Protein AF-A0ABD2I8R5-F1 (afdb_monomer_lite)

Organism: Heterodera schachtii (NCBI:txid97005)

Structure (mmCIF, N/CA/C/O backbone):
data_AF-A0ABD2I8R5-F1
#
_entry.id   AF-A0ABD2I8R5-F1
#
loop_
_atom_site.group_PDB
_atom_site.id
_atom_site.type_symbol
_atom_site.label_atom_id
_atom_site.label_alt_id
_atom_site.label_comp_id
_atom_site.label_asym_id
_atom_site.label_entity_id
_atom_site.label_seq_id
_atom_site.pdbx_PDB_ins_code
_atom_site.Cartn_x
_atom_site.Cartn_y
_atom_site.Cartn_z
_atom_site.occupancy
_atom_site.B_iso_or_equiv
_atom_site.auth_seq_id
_atom_site.auth_comp_id
_atom_site.auth_asym_id
_atom_site.auth_atom_id
_atom_site.pdbx_PDB_model_num
ATOM 1 N N . MET A 1 1 ? -39.107 -7.533 -30.697 1.00 29.03 1 MET A N 1
ATOM 2 C CA . MET A 1 1 ? -40.333 -6.899 -30.166 1.00 29.03 1 MET A CA 1
ATOM 3 C C . MET A 1 1 ? -39.975 -5.483 -29.752 1.00 29.03 1 MET A C 1
ATOM 5 O O . MET A 1 1 ? -38.856 -5.275 -29.303 1.00 29.03 1 MET A O 1
ATOM 9 N N . ALA A 1 2 ? -40.849 -4.529 -30.054 1.00 25.73 2 ALA A N 1
ATOM 10 C CA . ALA A 1 2 ? -40.588 -3.095 -30.011 1.00 25.73 2 ALA A CA 1
ATOM 11 C C . ALA A 1 2 ? -40.714 -2.478 -28.602 1.00 25.73 2 ALA A C 1
ATOM 13 O O . ALA A 1 2 ? -41.513 -2.960 -27.811 1.00 25.73 2 ALA A O 1
ATOM 14 N N . TRP A 1 3 ? -39.953 -1.387 -28.415 1.00 24.28 3 TRP A N 1
ATOM 15 C CA . TRP A 1 3 ? -40.194 -0.156 -27.631 1.00 24.28 3 TRP A CA 1
ATOM 16 C C . TRP A 1 3 ? -40.436 -0.238 -26.114 1.00 24.28 3 TRP A C 1
ATOM 18 O O . TRP A 1 3 ? -41.423 -0.800 -25.669 1.00 24.28 3 TRP A O 1
ATOM 28 N N . GLU A 1 4 ? -39.614 0.497 -25.351 1.00 25.66 4 GLU A N 1
ATOM 29 C CA . GLU A 1 4 ? -40.048 1.741 -24.689 1.00 25.66 4 GLU A CA 1
ATOM 30 C C . GLU A 1 4 ? -38.851 2.645 -24.334 1.00 25.66 4 GLU A C 1
ATOM 32 O O . GLU A 1 4 ? -37.750 2.181 -24.037 1.00 25.66 4 GLU A O 1
ATOM 37 N N . SER A 1 5 ? -39.082 3.956 -24.438 1.00 31.41 5 SER A N 1
ATOM 38 C CA . SER A 1 5 ? -38.156 5.052 -24.151 1.00 31.41 5 SER A CA 1
ATOM 39 C C . SER A 1 5 ? -38.469 5.686 -22.794 1.00 31.41 5 SER A C 1
ATOM 41 O O . SER A 1 5 ? -39.627 5.932 -22.480 1.00 31.41 5 SER A O 1
ATOM 43 N N . GLY A 1 6 ? -37.424 6.066 -22.063 1.00 25.00 6 GLY A N 1
ATOM 44 C CA . GLY A 1 6 ? -37.444 6.987 -20.919 1.00 25.00 6 GLY A CA 1
ATOM 45 C C . GLY A 1 6 ? -36.118 6.831 -20.170 1.00 25.00 6 GLY A C 1
ATOM 46 O O . GLY A 1 6 ? -35.698 5.712 -19.927 1.00 25.00 6 GLY A O 1
ATOM 47 N N . GLY A 1 7 ? -35.321 7.837 -19.833 1.00 22.83 7 GLY A N 1
ATOM 48 C CA . GLY A 1 7 ? -35.531 9.271 -19.739 1.00 22.83 7 GLY A CA 1
ATOM 49 C C . GLY A 1 7 ? -34.766 9.737 -18.497 1.00 22.83 7 GLY A C 1
ATOM 50 O O . GLY A 1 7 ? -35.248 9.526 -17.397 1.00 22.83 7 GLY A O 1
ATOM 51 N N . GLY A 1 8 ? -33.596 10.358 -18.691 1.00 23.41 8 GLY A N 1
ATOM 52 C CA . GLY A 1 8 ? -32.935 11.243 -17.719 1.00 23.41 8 GLY A CA 1
ATOM 53 C C . GLY A 1 8 ? -32.204 10.606 -16.528 1.00 23.41 8 GLY A C 1
ATOM 54 O O . GLY A 1 8 ? -32.790 9.905 -15.716 1.00 23.41 8 GLY A O 1
ATOM 55 N N . GLY A 1 9 ? -30.928 10.965 -16.365 1.00 23.33 9 GLY A N 1
ATOM 56 C CA . GLY A 1 9 ? -30.183 10.761 -15.119 1.00 23.33 9 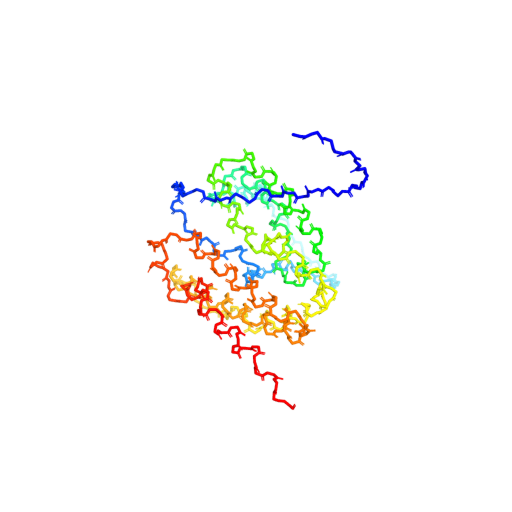GLY A CA 1
ATOM 57 C C . GLY A 1 9 ? -28.704 10.506 -15.368 1.00 23.33 9 GLY A C 1
ATOM 58 O O . GLY A 1 9 ? -28.297 9.367 -15.555 1.00 23.33 9 GLY A O 1
ATOM 59 N N . GLY A 1 10 ? -27.906 11.574 -15.412 1.00 31.38 10 GLY A N 1
ATOM 60 C CA . GLY A 1 10 ? -26.459 11.488 -15.561 1.00 31.38 10 GLY A CA 1
ATOM 61 C C . GLY A 1 10 ? -25.811 10.744 -14.396 1.00 31.38 10 GLY A C 1
ATOM 62 O O . GLY A 1 10 ? -25.918 11.168 -13.251 1.00 31.38 10 GLY A O 1
ATOM 63 N N . ILE A 1 11 ? -25.098 9.670 -14.720 1.00 27.52 11 ILE A N 1
ATOM 64 C CA . ILE A 1 11 ? -24.022 9.118 -13.905 1.00 27.52 11 ILE A CA 1
ATOM 65 C C . ILE A 1 11 ? -22.885 8.869 -14.885 1.00 27.52 11 ILE A C 1
ATOM 67 O O . ILE A 1 11 ? -22.971 8.014 -15.765 1.00 27.52 11 ILE A O 1
ATOM 71 N N . THR A 1 12 ? -21.849 9.695 -14.793 1.00 29.42 12 THR A N 1
ATOM 72 C CA . THR A 1 12 ? -20.596 9.511 -15.517 1.00 29.42 12 THR A CA 1
ATOM 73 C C . THR A 1 12 ? -19.965 8.226 -14.994 1.00 29.42 12 THR A C 1
ATOM 75 O O . THR A 1 12 ? -19.358 8.201 -13.928 1.00 29.42 12 THR A O 1
ATOM 78 N N . GLU A 1 13 ? -20.176 7.138 -15.724 1.00 26.78 13 GLU A N 1
ATOM 79 C CA . GLU A 1 13 ? -19.595 5.827 -15.474 1.00 26.78 13 GLU A CA 1
ATOM 80 C C . GLU A 1 13 ? -18.060 5.948 -15.585 1.00 26.78 13 GLU A C 1
ATOM 82 O O . GLU A 1 13 ? -17.497 5.900 -16.681 1.00 26.78 13 GLU A O 1
ATOM 87 N N . ARG A 1 14 ? -17.357 6.153 -14.459 1.00 34.06 14 ARG A N 1
ATOM 88 C CA . ARG A 1 14 ? -15.890 6.021 -14.381 1.00 34.06 14 ARG A CA 1
ATOM 89 C C . ARG A 1 14 ? -15.528 4.541 -14.477 1.00 34.06 14 ARG A C 1
ATOM 91 O O . ARG A 1 14 ? -15.154 3.891 -13.510 1.00 34.06 14 ARG A O 1
ATOM 98 N N . ARG A 1 15 ? -15.650 3.987 -15.680 1.00 28.44 15 ARG A N 1
ATOM 99 C CA . ARG A 1 15 ? -15.190 2.639 -16.002 1.00 28.44 15 ARG A CA 1
ATOM 100 C C . ARG A 1 15 ? -13.684 2.697 -16.276 1.00 28.44 15 ARG A C 1
ATOM 102 O O . ARG A 1 15 ? -13.257 2.750 -17.428 1.00 28.44 15 ARG A O 1
ATOM 109 N N . LEU A 1 16 ? -12.863 2.693 -15.224 1.00 35.12 16 LEU A N 1
ATOM 110 C CA . LEU A 1 16 ? -11.451 2.325 -15.361 1.00 35.12 16 LEU A CA 1
ATOM 111 C C . LEU A 1 16 ? -11.409 0.836 -15.715 1.00 35.12 16 LEU A C 1
ATOM 113 O O . LEU A 1 16 ? -11.677 -0.041 -14.899 1.00 35.12 16 LEU A O 1
ATOM 117 N N . ILE A 1 17 ? -11.158 0.573 -16.995 1.00 35.09 17 ILE A N 1
ATOM 118 C CA . ILE A 1 17 ? -11.093 -0.758 -17.594 1.00 35.09 17 ILE A CA 1
ATOM 119 C C . ILE A 1 17 ? -10.092 -1.604 -16.803 1.00 35.09 17 ILE A C 1
ATOM 121 O O . ILE A 1 17 ? -8.883 -1.371 -16.857 1.00 35.09 17 ILE A O 1
ATOM 125 N N . GLY A 1 18 ? -10.606 -2.612 -16.096 1.00 32.34 18 GLY A N 1
ATOM 126 C CA . GLY A 1 18 ? -9.810 -3.684 -15.520 1.00 32.34 18 GLY A CA 1
ATOM 127 C C . GLY A 1 18 ? -9.037 -4.393 -16.626 1.00 32.34 18 GLY A C 1
ATOM 128 O O . GLY A 1 18 ? -9.585 -5.210 -17.362 1.00 32.34 18 GLY A O 1
ATOM 129 N N . GLN A 1 19 ? -7.754 -4.068 -16.768 1.00 37.50 19 GLN A N 1
ATOM 130 C CA . GLN A 1 19 ? -6.854 -4.827 -17.624 1.00 37.50 19 GLN A CA 1
ATOM 131 C C . GLN A 1 19 ? -6.491 -6.128 -16.905 1.00 37.50 19 GLN A C 1
ATOM 133 O O . GLN A 1 19 ? -5.720 -6.148 -15.944 1.00 37.50 19 GLN A O 1
ATOM 138 N N . THR A 1 20 ? -7.027 -7.243 -17.396 1.00 32.91 20 THR A N 1
ATOM 139 C CA . THR A 1 20 ? -6.438 -8.564 -17.182 1.00 32.91 20 THR A CA 1
ATOM 140 C C . THR A 1 20 ? -5.026 -8.542 -17.758 1.00 32.91 20 THR A C 1
ATOM 142 O O . THR A 1 20 ? -4.846 -8.536 -18.974 1.00 32.91 20 THR A O 1
ATOM 145 N N . ALA A 1 21 ? -4.019 -8.479 -16.885 1.00 37.12 21 ALA A N 1
ATOM 146 C CA . ALA A 1 21 ? -2.620 -8.561 -17.283 1.00 37.12 21 ALA A CA 1
ATOM 147 C C . ALA A 1 21 ? -2.376 -9.900 -18.002 1.00 37.12 21 ALA A C 1
ATOM 149 O O . ALA A 1 21 ? -2.321 -10.954 -17.365 1.00 37.12 21 ALA A O 1
ATOM 150 N N . HIS A 1 22 ? -2.263 -9.861 -19.330 1.00 29.69 22 HIS A N 1
ATOM 151 C CA . HIS A 1 22 ? -1.771 -10.988 -20.109 1.00 29.69 22 HIS A CA 1
ATOM 152 C C . HIS A 1 22 ? -0.308 -11.249 -19.735 1.00 29.69 22 HIS A C 1
ATOM 154 O O . HIS A 1 22 ? 0.494 -10.328 -19.578 1.00 29.69 22 HIS A O 1
ATOM 160 N N . ARG A 1 23 ? 0.015 -12.531 -19.546 1.00 35.31 23 ARG A N 1
ATOM 161 C CA . ARG A 1 23 ? 1.321 -13.050 -19.127 1.00 35.31 23 ARG A CA 1
ATOM 162 C C . ARG A 1 23 ? 2.325 -12.945 -20.282 1.00 35.31 23 ARG A C 1
ATOM 164 O O . ARG A 1 23 ? 2.706 -13.959 -20.853 1.00 35.31 23 ARG A O 1
ATOM 171 N N . GLU A 1 24 ? 2.731 -11.733 -20.641 1.00 29.67 24 GLU A N 1
ATOM 172 C CA . GLU A 1 24 ? 3.843 -11.498 -21.566 1.00 29.67 24 GLU A CA 1
ATOM 173 C C . GLU A 1 24 ? 5.144 -11.261 -20.791 1.00 29.67 24 GLU A C 1
ATOM 175 O O . GLU A 1 24 ? 5.171 -10.683 -19.702 1.00 29.67 24 GLU A O 1
ATOM 180 N N . SER A 1 25 ? 6.229 -11.812 -21.327 1.00 30.59 25 SER A N 1
ATOM 181 C CA . SER A 1 25 ? 7.558 -11.883 -20.728 1.00 30.59 25 SER A CA 1
ATOM 182 C C . SER A 1 25 ? 8.159 -10.498 -20.467 1.00 30.59 25 SER A C 1
ATOM 184 O O . SER A 1 25 ? 8.778 -9.904 -21.344 1.00 30.59 25 SER A O 1
ATOM 186 N N . LEU A 1 26 ? 8.008 -10.015 -19.235 1.00 33.41 26 LEU A N 1
ATOM 187 C CA . LEU A 1 26 ? 8.668 -8.820 -18.707 1.00 33.41 26 LEU A CA 1
ATOM 188 C C . LEU A 1 26 ? 10.148 -9.089 -18.348 1.00 33.41 26 LEU A C 1
ATOM 190 O O . LEU A 1 26 ? 10.492 -10.208 -17.945 1.00 33.41 26 LEU A O 1
ATOM 194 N N . PRO A 1 27 ? 11.033 -8.077 -18.459 1.00 25.70 27 PRO A N 1
ATOM 195 C CA . PRO A 1 27 ? 12.461 -8.216 -18.197 1.00 25.70 27 PRO A CA 1
ATOM 196 C C . PRO A 1 27 ? 12.755 -8.546 -16.725 1.00 25.70 27 PRO A C 1
ATOM 198 O O . PRO A 1 27 ? 12.091 -8.079 -15.803 1.00 25.70 27 PRO A O 1
ATOM 201 N N . THR A 1 28 ? 13.794 -9.358 -16.526 1.00 26.33 28 THR A N 1
ATOM 202 C CA . THR A 1 28 ? 14.298 -9.971 -15.281 1.00 26.33 28 THR A CA 1
ATOM 203 C C . THR A 1 28 ? 14.916 -8.985 -14.276 1.00 26.33 28 THR A C 1
ATOM 205 O O . THR A 1 28 ? 15.961 -9.263 -13.684 1.00 26.33 28 THR A O 1
ATOM 208 N N . SER A 1 29 ? 14.306 -7.822 -14.071 1.00 25.95 29 SER A N 1
ATOM 209 C CA . SER A 1 29 ? 14.768 -6.856 -13.074 1.00 25.95 29 SER A CA 1
ATOM 210 C C . SER A 1 29 ? 14.276 -7.267 -11.679 1.00 25.95 29 SER A C 1
ATOM 212 O O . SER A 1 29 ? 13.094 -7.569 -11.516 1.00 25.95 29 SER A O 1
ATOM 214 N N . PRO A 1 30 ? 15.147 -7.304 -10.652 1.00 26.83 30 PRO A N 1
ATOM 215 C CA . PRO A 1 30 ? 14.738 -7.664 -9.301 1.00 26.83 30 PRO A CA 1
ATOM 216 C C . PRO A 1 30 ? 13.734 -6.629 -8.787 1.00 26.83 30 PRO A C 1
ATOM 218 O O . PRO A 1 30 ? 14.054 -5.445 -8.726 1.00 26.83 30 PRO A O 1
ATOM 221 N N . ILE A 1 31 ? 12.538 -7.093 -8.420 1.00 33.94 31 ILE A N 1
ATOM 222 C CA . ILE A 1 31 ? 11.460 -6.299 -7.819 1.00 33.94 31 ILE A CA 1
ATOM 223 C C . ILE A 1 31 ? 12.047 -5.481 -6.656 1.00 33.94 31 ILE A C 1
ATOM 225 O O . ILE A 1 31 ? 12.463 -6.033 -5.632 1.00 33.94 31 ILE A O 1
ATOM 229 N N . THR A 1 32 ? 12.151 -4.163 -6.827 1.00 29.34 32 THR A N 1
ATOM 230 C CA . THR A 1 32 ? 12.671 -3.256 -5.803 1.00 29.34 32 THR A CA 1
ATOM 231 C C . THR A 1 32 ? 11.549 -2.897 -4.832 1.00 29.34 32 THR A C 1
ATOM 233 O O . THR A 1 32 ? 10.600 -2.193 -5.159 1.00 29.34 32 THR A O 1
ATOM 236 N N . PHE A 1 33 ? 11.682 -3.353 -3.586 1.00 36.75 33 PHE A N 1
ATOM 237 C CA . PHE A 1 33 ? 10.761 -3.070 -2.474 1.00 36.75 33 PHE A CA 1
ATOM 238 C C . PHE A 1 33 ? 10.752 -1.588 -2.021 1.00 36.75 33 PHE A C 1
ATOM 240 O O . PHE A 1 33 ? 10.077 -1.248 -1.052 1.00 36.75 33 PHE A O 1
ATOM 247 N N . ASP A 1 34 ? 11.473 -0.690 -2.705 1.00 32.66 34 ASP A N 1
ATOM 248 C CA . ASP A 1 34 ? 11.618 0.737 -2.355 1.00 32.66 34 ASP A CA 1
ATOM 249 C C . ASP A 1 34 ? 10.313 1.566 -2.540 1.00 32.66 34 ASP A C 1
ATOM 251 O O . ASP A 1 34 ? 10.265 2.756 -2.198 1.00 32.66 34 ASP A O 1
ATOM 255 N N . HIS A 1 35 ? 9.242 0.957 -3.068 1.00 40.94 35 HIS A N 1
ATOM 256 C CA . HIS A 1 35 ? 7.974 1.633 -3.384 1.00 40.94 35 HIS A CA 1
ATOM 257 C C . HIS A 1 35 ? 6.768 1.199 -2.551 1.00 40.94 35 HIS A C 1
ATOM 259 O O . HIS A 1 35 ? 5.696 1.780 -2.708 1.00 40.94 35 HIS A O 1
ATOM 265 N N . PHE A 1 36 ? 6.931 0.274 -1.603 1.00 39.16 36 PHE A N 1
ATOM 266 C CA . PHE A 1 36 ? 5.915 0.133 -0.565 1.00 39.16 36 PHE A CA 1
ATOM 267 C C . PHE A 1 36 ? 5.933 1.380 0.326 1.00 39.16 36 PHE A C 1
ATOM 269 O O . PHE A 1 36 ? 7.011 1.779 0.778 1.00 39.16 36 PHE A O 1
ATOM 276 N N . PRO A 1 37 ? 4.774 1.975 0.656 1.00 36.44 37 PRO A N 1
ATOM 277 C CA . PRO A 1 37 ? 4.726 3.106 1.586 1.00 36.44 37 PRO A CA 1
ATOM 278 C C . PRO A 1 37 ? 5.242 2.735 2.983 1.00 36.44 37 PRO A C 1
ATOM 280 O O . PRO A 1 37 ? 5.600 3.602 3.768 1.00 36.44 37 PRO A O 1
ATOM 283 N N . PHE A 1 38 ? 5.362 1.442 3.284 1.00 36.12 38 PHE A N 1
ATOM 284 C CA . PHE A 1 38 ? 5.920 0.942 4.538 1.00 36.12 38 PHE A CA 1
ATOM 285 C C . PHE A 1 38 ? 7.458 0.946 4.590 1.00 36.12 38 PHE A C 1
ATOM 287 O O . PHE A 1 38 ? 8.034 0.652 5.634 1.00 36.12 38 PHE A O 1
ATOM 294 N N . VAL A 1 39 ? 8.139 1.332 3.504 1.00 33.91 39 VAL A N 1
ATOM 295 C CA . VAL A 1 39 ? 9.590 1.566 3.477 1.00 33.91 39 VAL A CA 1
ATOM 296 C C . VAL A 1 39 ? 9.850 3.060 3.274 1.00 33.91 39 VAL A C 1
ATOM 298 O O . VAL A 1 39 ? 10.252 3.520 2.205 1.00 33.91 39 VAL A O 1
ATOM 301 N N . VAL A 1 40 ? 9.638 3.851 4.327 1.00 28.34 40 VAL A N 1
ATOM 302 C CA . VAL A 1 40 ? 10.142 5.229 4.364 1.00 28.34 40 VAL A CA 1
ATOM 303 C C . VAL A 1 40 ? 11.617 5.184 4.742 1.00 28.34 40 VAL A C 1
ATOM 305 O O . VAL A 1 40 ? 11.980 4.977 5.900 1.00 28.34 40 VAL A O 1
ATOM 308 N N . ARG A 1 41 ? 12.495 5.419 3.759 1.00 24.86 41 ARG A N 1
ATOM 309 C CA . ARG A 1 41 ? 13.821 5.958 4.070 1.00 24.86 41 ARG A CA 1
ATOM 310 C C . ARG A 1 41 ? 13.624 7.354 4.646 1.00 24.86 41 ARG A C 1
ATOM 312 O O . ARG A 1 41 ? 12.950 8.184 4.046 1.00 24.86 41 ARG A O 1
ATOM 319 N N . LYS A 1 42 ? 14.228 7.557 5.815 1.00 24.58 42 LYS A N 1
ATOM 320 C CA . LYS A 1 42 ? 14.446 8.825 6.515 1.00 24.58 42 LYS A CA 1
ATOM 321 C C . LYS A 1 42 ? 14.505 9.994 5.524 1.00 24.58 42 LYS A C 1
ATOM 323 O O . LYS A 1 42 ? 15.382 10.034 4.660 1.00 24.58 42 LYS A O 1
ATOM 328 N N . VAL A 1 43 ? 13.581 10.938 5.692 1.00 23.75 43 VAL A N 1
ATOM 329 C CA . VAL A 1 43 ? 13.725 12.316 5.226 1.00 23.75 43 VAL A CA 1
ATOM 330 C C . VAL A 1 43 ? 15.116 12.771 5.664 1.00 23.75 43 VAL A C 1
ATOM 332 O O . VAL A 1 43 ? 15.404 12.818 6.861 1.00 23.75 43 VAL A O 1
ATOM 335 N N . GLN A 1 44 ? 16.001 13.051 4.708 1.00 23.41 44 GLN A N 1
ATOM 336 C CA . GLN A 1 44 ? 17.172 13.874 4.974 1.00 23.41 44 GLN A CA 1
ATOM 337 C C . GLN A 1 44 ? 16.639 15.259 5.333 1.00 23.41 44 GLN A C 1
ATOM 339 O O . GLN A 1 44 ? 16.374 16.101 4.481 1.00 23.41 44 GLN A O 1
ATOM 344 N N . THR A 1 45 ? 16.421 15.465 6.626 1.00 23.58 45 THR A N 1
ATOM 345 C CA . THR A 1 45 ? 16.331 16.786 7.220 1.00 23.58 45 THR A CA 1
ATOM 346 C C . THR A 1 45 ? 17.645 17.491 6.919 1.00 23.58 45 THR A C 1
ATOM 348 O O . THR A 1 45 ? 18.690 17.123 7.460 1.00 23.58 45 THR A O 1
ATOM 351 N N . PHE A 1 46 ? 17.599 18.485 6.036 1.00 23.11 46 PHE A N 1
ATOM 352 C CA . PHE A 1 46 ? 18.643 19.498 5.954 1.00 23.11 46 PHE A CA 1
ATOM 353 C C . PHE A 1 46 ? 18.840 20.105 7.353 1.00 23.11 46 PHE A C 1
ATOM 355 O O . PHE A 1 46 ? 17.846 20.417 8.019 1.00 23.11 46 PHE A O 1
ATOM 362 N N . PRO A 1 47 ? 20.081 20.269 7.837 1.00 25.59 47 PRO A N 1
ATOM 363 C CA . PRO A 1 47 ? 20.300 20.906 9.123 1.00 25.59 47 PRO A CA 1
ATOM 364 C C . PRO A 1 47 ? 19.890 22.381 9.037 1.00 25.59 47 PRO A C 1
ATOM 366 O O . PRO A 1 47 ? 20.419 23.145 8.230 1.00 25.59 47 PRO A O 1
ATOM 369 N N . LYS A 1 48 ? 18.955 22.782 9.907 1.00 27.20 48 LYS A N 1
ATOM 370 C CA . LYS A 1 48 ? 18.812 24.174 10.344 1.00 27.20 48 LYS A CA 1
ATOM 371 C C . LYS A 1 48 ? 20.154 24.598 10.942 1.00 27.20 48 LYS A C 1
ATOM 373 O O . LYS A 1 48 ? 20.588 24.017 11.935 1.00 27.20 48 LYS A O 1
ATOM 378 N N . MET A 1 49 ? 20.809 25.585 10.335 1.00 24.03 49 MET A N 1
ATOM 379 C CA . MET A 1 49 ? 21.941 26.261 10.967 1.00 24.03 49 MET A CA 1
ATOM 380 C C . MET A 1 49 ? 21.448 27.002 12.219 1.00 24.03 49 MET A C 1
ATOM 382 O O . MET A 1 49 ? 20.408 27.662 12.149 1.00 24.03 49 MET A O 1
ATOM 386 N N . PRO A 1 50 ? 22.167 26.940 13.350 1.00 29.03 50 PRO A N 1
ATOM 387 C CA . PRO A 1 50 ? 21.918 27.837 14.463 1.00 29.03 50 PRO A CA 1
ATOM 388 C C . PRO A 1 50 ? 22.472 29.229 14.139 1.00 29.03 50 PRO A C 1
ATOM 390 O O . PRO A 1 50 ? 23.653 29.398 13.843 1.00 29.03 50 PRO A O 1
ATOM 393 N N . SER A 1 51 ? 21.605 30.233 14.219 1.00 28.11 51 SER A N 1
ATOM 394 C CA . SER A 1 51 ? 21.996 31.636 14.311 1.00 28.11 51 SER A CA 1
ATOM 395 C C . SER A 1 51 ? 22.469 31.916 15.739 1.00 28.11 51 SER A C 1
ATOM 397 O O . SER A 1 51 ? 21.660 31.917 16.661 1.00 28.11 51 SER A O 1
ATOM 399 N N . PHE A 1 52 ? 23.762 32.173 15.921 1.00 25.06 52 PHE A N 1
ATOM 400 C CA . PHE A 1 52 ? 24.278 32.919 17.070 1.00 25.06 52 PHE A CA 1
ATOM 401 C C . PHE A 1 52 ? 25.290 33.961 16.575 1.00 25.06 52 PHE A C 1
ATOM 403 O O . PHE A 1 52 ? 26.003 33.701 15.602 1.00 25.06 52 PHE A O 1
ATOM 410 N N . PRO A 1 53 ? 25.326 35.155 17.191 1.00 28.86 53 PRO A N 1
ATOM 411 C CA . PRO A 1 53 ? 26.110 36.278 16.708 1.00 28.86 53 PRO A CA 1
ATOM 412 C C . PRO A 1 53 ? 27.569 36.126 17.149 1.00 28.86 53 PRO A C 1
ATOM 414 O O . PRO A 1 53 ? 27.854 35.932 18.329 1.00 28.86 53 PRO A O 1
ATOM 417 N N . ILE A 1 54 ? 28.499 36.229 16.200 1.00 30.92 54 ILE A N 1
ATOM 418 C CA . ILE A 1 54 ? 29.934 36.295 16.487 1.00 30.92 54 ILE A CA 1
ATOM 419 C C . ILE A 1 54 ? 30.316 37.767 16.632 1.00 30.92 54 ILE A C 1
ATOM 421 O O . ILE A 1 54 ? 30.272 38.540 15.676 1.00 30.92 54 ILE A O 1
ATOM 425 N N . VAL A 1 55 ? 30.685 38.134 17.857 1.00 30.23 55 VAL A N 1
ATOM 426 C CA . VAL A 1 55 ? 31.452 39.338 18.173 1.00 30.23 55 VAL A CA 1
ATOM 427 C C . VAL A 1 55 ? 32.888 39.144 17.676 1.00 30.23 55 VAL A C 1
ATOM 429 O O . VAL A 1 55 ? 33.457 38.065 17.817 1.00 30.23 55 VAL A O 1
ATOM 432 N N . LEU A 1 56 ? 33.418 40.214 17.075 1.00 31.59 56 LEU A N 1
ATOM 433 C CA . LEU A 1 56 ? 34.793 40.481 16.638 1.00 31.59 56 LEU A CA 1
ATOM 434 C C . LEU A 1 56 ? 35.884 39.521 17.137 1.00 31.59 56 LEU A C 1
ATOM 436 O O . LEU A 1 56 ? 36.081 39.389 18.342 1.00 31.59 56 LEU A O 1
ATOM 440 N N . SER A 1 57 ? 36.743 39.076 16.213 1.00 31.55 57 SER A N 1
ATOM 441 C CA . SER A 1 57 ? 38.204 39.231 16.331 1.00 31.55 57 SER A CA 1
ATOM 442 C C . SER A 1 57 ? 38.891 39.013 14.979 1.00 31.55 57 SER A C 1
ATOM 444 O O . SER A 1 57 ? 38.689 38.006 14.307 1.00 31.55 57 SER A O 1
ATOM 446 N N . LEU A 1 58 ? 39.679 40.018 14.601 1.00 37.41 58 LEU A N 1
ATOM 447 C CA . LEU A 1 58 ? 40.584 40.104 13.457 1.00 37.41 58 LEU A CA 1
ATOM 448 C C . LEU A 1 58 ? 41.561 38.925 13.401 1.00 37.41 58 LEU A C 1
ATOM 450 O O . LEU A 1 58 ? 42.139 38.625 14.431 1.00 37.41 58 LEU A O 1
ATOM 454 N N . PHE A 1 59 ? 41.837 38.377 12.212 1.00 33.75 59 PHE A N 1
ATOM 455 C CA . PHE A 1 59 ? 43.203 38.120 11.727 1.00 33.75 59 PHE A CA 1
ATOM 456 C C . PHE A 1 59 ? 4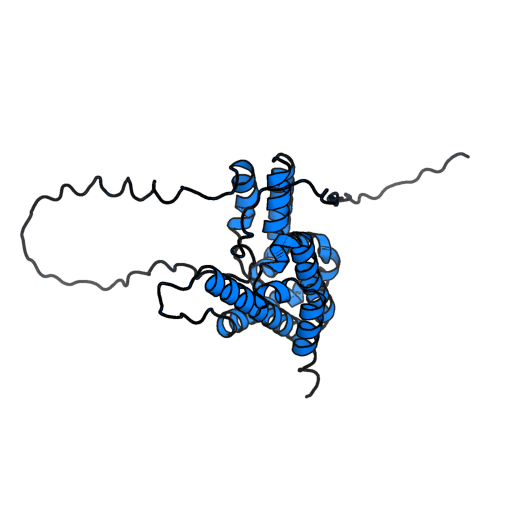3.208 37.954 10.197 1.00 33.75 59 PHE A C 1
ATOM 458 O O . PHE A 1 59 ? 42.389 37.254 9.606 1.00 33.75 59 PHE A O 1
ATOM 465 N N . LEU A 1 60 ? 44.138 38.679 9.580 1.00 36.47 60 LEU A N 1
ATOM 466 C CA . LEU A 1 60 ? 44.477 38.724 8.161 1.00 36.47 60 LEU A CA 1
ATOM 467 C C . LEU A 1 60 ? 45.131 37.411 7.699 1.00 36.47 60 LEU A C 1
ATOM 469 O O . LEU A 1 60 ? 45.931 36.856 8.443 1.00 36.47 60 LEU A O 1
ATOM 473 N N . ILE A 1 61 ? 44.854 36.984 6.458 1.00 37.62 61 ILE A N 1
ATOM 474 C CA . ILE A 1 61 ? 45.824 36.677 5.376 1.00 37.62 61 ILE A CA 1
ATOM 475 C C . ILE A 1 61 ? 45.043 36.169 4.134 1.00 37.62 61 ILE A C 1
ATOM 477 O O . ILE A 1 61 ? 44.233 35.250 4.260 1.00 37.62 61 ILE A O 1
ATOM 481 N N . PRO A 1 62 ? 45.279 36.732 2.929 1.00 44.31 62 PRO A N 1
ATOM 482 C CA . PRO A 1 62 ? 44.648 36.319 1.677 1.00 44.31 62 PRO A CA 1
ATOM 483 C C . PRO A 1 62 ? 45.553 35.366 0.878 1.00 44.31 62 PRO A C 1
ATOM 485 O O . PRO A 1 62 ? 46.658 35.742 0.495 1.00 44.31 62 PRO A O 1
ATOM 488 N N . ILE A 1 63 ? 45.083 34.152 0.564 1.00 43.94 63 ILE A N 1
ATOM 489 C CA . ILE A 1 63 ? 45.719 33.270 -0.433 1.00 43.94 63 ILE A CA 1
ATOM 490 C C . ILE A 1 63 ? 44.636 32.605 -1.297 1.00 43.94 63 ILE A C 1
ATOM 492 O O . ILE A 1 63 ? 43.931 31.701 -0.864 1.00 43.94 63 ILE A O 1
ATOM 496 N N . LEU A 1 64 ? 44.513 33.128 -2.521 1.00 37.59 64 LEU A N 1
ATOM 497 C CA . LEU A 1 64 ? 44.191 32.453 -3.787 1.00 37.59 64 LEU A CA 1
ATOM 498 C C . LEU A 1 64 ? 43.524 31.064 -3.701 1.00 37.59 64 LEU A C 1
ATOM 500 O O . LEU A 1 64 ? 44.194 30.035 -3.633 1.00 37.59 64 LEU A O 1
ATOM 504 N N . TRP A 1 65 ? 42.199 31.035 -3.863 1.00 31.12 65 TRP A N 1
ATOM 505 C CA . TRP A 1 65 ? 41.435 29.830 -4.194 1.00 31.12 65 TRP A CA 1
ATOM 506 C C . TRP A 1 65 ? 40.931 29.912 -5.643 1.00 31.12 65 TRP A C 1
ATOM 508 O O . TRP A 1 65 ? 40.010 30.683 -5.915 1.00 31.12 65 TRP A O 1
ATOM 518 N N . PRO A 1 66 ? 41.433 29.095 -6.587 1.00 38.62 66 PRO A N 1
ATOM 519 C CA . PRO A 1 66 ? 40.697 28.757 -7.792 1.00 38.62 66 PRO A CA 1
ATOM 520 C C . PRO A 1 66 ? 39.879 27.490 -7.501 1.00 38.62 66 PRO A C 1
ATOM 522 O O . PRO A 1 66 ? 40.159 26.417 -8.019 1.00 38.62 66 PRO A O 1
ATOM 525 N N . PHE A 1 67 ? 38.874 27.592 -6.632 1.00 38.16 67 PHE A N 1
ATOM 526 C CA . PHE A 1 67 ? 37.916 26.508 -6.360 1.00 38.16 67 PHE A CA 1
ATOM 527 C C . PHE A 1 67 ? 36.492 26.973 -6.686 1.00 38.16 67 PHE A C 1
ATOM 529 O O . PHE A 1 67 ? 35.579 26.871 -5.878 1.00 38.16 67 PHE A O 1
ATOM 536 N N . ALA A 1 68 ? 36.295 27.510 -7.893 1.00 37.53 68 ALA A N 1
ATOM 537 C CA . ALA A 1 68 ? 34.978 27.931 -8.388 1.00 37.53 68 ALA A CA 1
ATOM 538 C C . ALA A 1 68 ? 34.458 27.086 -9.569 1.00 37.53 68 ALA A C 1
ATOM 540 O O . ALA A 1 68 ? 33.453 27.432 -10.182 1.00 37.53 68 ALA A O 1
ATOM 541 N N . THR A 1 69 ? 35.099 25.957 -9.897 1.00 45.66 69 THR A N 1
ATOM 542 C CA . THR A 1 69 ? 34.665 25.083 -11.009 1.00 45.66 69 THR A CA 1
ATOM 543 C C . THR A 1 69 ? 34.377 23.632 -10.612 1.00 45.66 69 THR A C 1
ATOM 545 O O . THR A 1 69 ? 33.834 22.883 -11.420 1.00 45.66 69 THR A O 1
ATOM 548 N N . ALA A 1 70 ? 34.603 23.237 -9.354 1.00 37.12 70 ALA A N 1
ATOM 549 C CA . ALA A 1 70 ? 34.376 21.861 -8.890 1.00 37.12 70 ALA A CA 1
ATOM 550 C C . ALA A 1 70 ? 32.937 21.556 -8.406 1.00 37.12 70 ALA A C 1
ATOM 552 O O . ALA A 1 70 ? 32.623 20.404 -8.124 1.00 37.12 70 ALA A O 1
ATOM 553 N N . GLN A 1 71 ? 32.031 22.542 -8.345 1.00 38.06 71 GLN A N 1
ATOM 554 C CA . GLN A 1 71 ? 30.627 22.310 -7.950 1.00 38.06 71 GLN A CA 1
ATOM 555 C C . GLN A 1 71 ? 29.688 21.973 -9.123 1.00 38.06 71 GLN A C 1
ATOM 557 O O . GLN A 1 71 ? 28.604 21.438 -8.902 1.00 38.06 71 GLN A O 1
ATOM 562 N N . LYS A 1 72 ? 30.096 22.201 -10.381 1.00 35.69 72 LYS A N 1
ATOM 563 C CA . LYS A 1 72 ? 29.232 21.955 -11.556 1.00 35.69 72 LYS A CA 1
ATOM 564 C C . LYS A 1 72 ? 29.287 20.511 -12.089 1.00 35.69 72 LYS A C 1
ATOM 566 O O . LYS A 1 72 ? 28.504 20.161 -12.967 1.00 35.69 72 LYS A O 1
ATOM 571 N N . GLN A 1 73 ? 30.165 19.659 -11.547 1.00 36.12 73 GLN A N 1
ATOM 572 C CA . GLN A 1 73 ? 30.261 18.235 -11.911 1.00 36.12 73 GLN A CA 1
ATOM 573 C C . GLN A 1 73 ? 29.590 17.276 -10.912 1.00 36.12 73 GLN A C 1
ATOM 575 O O . GLN A 1 73 ? 29.162 16.202 -11.323 1.00 36.12 73 GLN A O 1
ATOM 580 N N . GLN A 1 74 ? 29.363 17.663 -9.651 1.00 33.97 74 GLN A N 1
ATOM 581 C CA . GLN A 1 74 ? 28.690 16.779 -8.682 1.00 33.97 74 GLN A CA 1
ATOM 582 C C . GLN A 1 74 ? 27.162 16.686 -8.856 1.00 33.97 74 GLN A C 1
ATOM 584 O O . GLN A 1 74 ? 26.565 15.718 -8.399 1.00 33.97 74 GLN A O 1
ATOM 589 N N . GLN A 1 75 ? 26.520 17.606 -9.590 1.00 36.38 75 GLN A N 1
ATOM 590 C CA . GLN A 1 75 ? 25.098 17.476 -9.954 1.00 36.38 75 GLN A CA 1
ATOM 591 C C . GLN A 1 75 ? 24.848 16.613 -11.204 1.00 36.38 75 GLN A C 1
ATOM 593 O O . GLN A 1 75 ? 23.707 16.248 -11.468 1.00 36.38 75 GLN A O 1
ATOM 598 N N . LYS A 1 76 ? 25.889 16.237 -11.963 1.00 33.53 76 LYS A N 1
ATOM 599 C CA . LYS A 1 76 ? 25.744 15.459 -13.209 1.00 33.53 76 LYS A CA 1
ATOM 600 C C . LYS A 1 76 ? 26.032 13.958 -13.056 1.00 33.53 76 LYS A C 1
ATOM 602 O O . LYS A 1 76 ? 25.967 13.236 -14.043 1.00 33.53 76 LYS A O 1
ATOM 607 N N . GLN A 1 77 ? 26.323 13.480 -11.841 1.00 29.23 77 GLN A N 1
ATOM 608 C CA . GLN A 1 77 ? 26.844 12.122 -11.605 1.00 29.23 77 GLN A CA 1
ATOM 609 C C . GLN A 1 77 ? 26.037 11.282 -10.593 1.00 29.23 77 GLN A C 1
ATOM 611 O O . GLN A 1 77 ? 26.552 10.325 -10.027 1.00 29.23 77 GLN A O 1
ATOM 616 N N . GLN A 1 78 ? 24.751 11.604 -10.400 1.00 33.09 78 GLN A N 1
ATOM 617 C CA . GLN A 1 78 ? 23.770 10.752 -9.697 1.00 33.09 78 GLN A CA 1
ATOM 618 C C . GLN A 1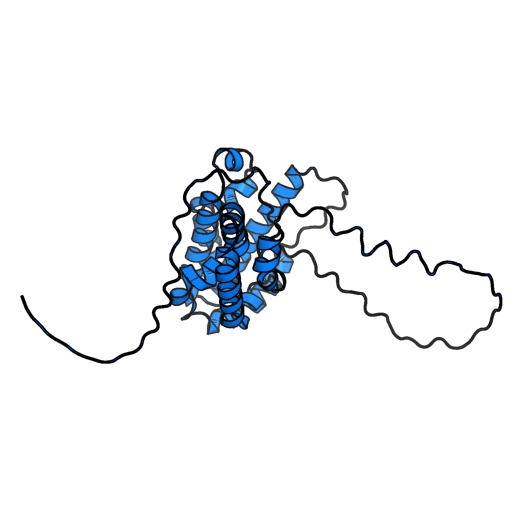 78 ? 22.540 10.409 -10.561 1.00 33.09 78 GLN A C 1
ATOM 620 O O . GLN A 1 78 ? 21.485 10.047 -10.046 1.00 33.09 78 GLN A O 1
ATOM 625 N N . GLN A 1 79 ? 22.666 10.507 -11.889 1.00 34.84 79 GLN A N 1
ATOM 626 C CA . GLN A 1 79 ? 21.591 10.210 -12.844 1.00 34.84 79 GLN A CA 1
ATOM 627 C C . GLN A 1 79 ? 21.968 9.099 -13.844 1.00 34.84 79 GLN A C 1
ATOM 629 O O . GLN A 1 79 ? 21.614 9.164 -15.014 1.00 34.84 79 GLN A O 1
ATOM 634 N N . ALA A 1 80 ? 22.686 8.082 -13.367 1.00 32.47 80 ALA A N 1
ATOM 635 C CA . ALA A 1 80 ? 22.945 6.804 -14.039 1.00 32.47 80 ALA A CA 1
ATOM 636 C C . ALA A 1 80 ? 22.914 5.727 -12.937 1.00 32.47 80 ALA A C 1
ATOM 638 O O . ALA A 1 80 ? 23.576 5.907 -11.921 1.00 32.47 80 ALA A O 1
ATOM 639 N N . ASP A 1 81 ? 22.133 4.653 -12.937 1.00 36.91 81 ASP A N 1
ATOM 640 C CA . ASP A 1 81 ? 21.171 4.069 -13.865 1.00 36.91 81 ASP A CA 1
ATOM 641 C C . ASP A 1 81 ? 19.923 3.713 -13.044 1.00 36.91 81 ASP A C 1
ATOM 643 O O . ASP A 1 81 ? 20.020 3.003 -12.041 1.00 36.91 81 ASP A O 1
ATOM 647 N N . SER A 1 82 ? 18.743 4.183 -13.447 1.00 42.25 82 SER A N 1
ATOM 648 C CA . SER A 1 82 ? 17.494 3.575 -12.983 1.00 42.25 82 SER A CA 1
ATOM 649 C C . SER A 1 82 ? 17.009 2.650 -14.098 1.00 42.25 82 SER A C 1
ATOM 651 O O . SER A 1 82 ? 16.925 3.117 -15.233 1.00 42.25 82 SER A O 1
ATOM 653 N N . PRO A 1 83 ? 16.657 1.381 -13.827 1.00 68.31 83 PRO A N 1
ATOM 654 C CA . PRO A 1 83 ? 16.175 0.418 -14.830 1.00 68.31 83 PRO A CA 1
ATOM 655 C C . PRO A 1 83 ? 14.781 0.764 -15.399 1.00 68.31 83 PRO A C 1
ATOM 657 O O . PRO A 1 83 ? 14.102 -0.089 -15.961 1.00 68.31 83 PRO A O 1
ATOM 660 N N . VAL A 1 84 ? 14.327 2.002 -15.208 1.00 78.25 84 VAL A N 1
ATOM 661 C CA . VAL A 1 84 ? 12.985 2.502 -15.490 1.00 78.25 84 VAL A CA 1
ATOM 662 C C . VAL A 1 84 ? 13.061 3.394 -16.725 1.00 78.25 84 VAL A C 1
ATOM 664 O O . VAL A 1 84 ? 13.873 4.320 -16.770 1.00 78.25 84 VAL A O 1
ATOM 667 N N . SER A 1 85 ? 12.219 3.123 -17.724 1.00 91.75 85 SER A N 1
ATOM 668 C CA . SER A 1 85 ? 12.199 3.888 -18.972 1.00 91.75 85 SER A CA 1
ATOM 669 C C . SER A 1 85 ? 11.865 5.367 -18.734 1.00 91.75 85 SER A C 1
ATOM 671 O O . SER A 1 85 ? 11.267 5.745 -17.723 1.00 91.75 85 SER A O 1
ATOM 673 N N . HIS A 1 86 ? 12.203 6.225 -19.701 1.00 94.88 86 HIS A N 1
ATOM 674 C CA . HIS A 1 86 ? 11.825 7.638 -19.643 1.00 94.88 86 HIS A CA 1
ATOM 675 C C . HIS A 1 86 ? 10.299 7.830 -19.576 1.00 94.88 86 HIS A C 1
ATOM 677 O O . HIS A 1 86 ? 9.830 8.684 -18.826 1.00 94.88 86 HIS A O 1
ATOM 683 N N . CYS A 1 87 ? 9.529 7.019 -20.315 1.00 95.38 87 CYS A N 1
ATOM 684 C CA . CYS A 1 87 ? 8.062 7.074 -20.309 1.00 95.38 87 CYS A CA 1
ATOM 685 C C . CYS A 1 87 ? 7.517 6.768 -18.913 1.00 95.38 87 CYS A C 1
ATOM 687 O O . CYS A 1 87 ? 6.800 7.574 -18.324 1.00 95.38 87 CYS A O 1
ATOM 689 N N . LEU A 1 88 ? 7.948 5.642 -18.341 1.00 93.75 88 LEU A N 1
ATOM 690 C CA . LEU A 1 88 ? 7.498 5.206 -17.027 1.00 93.75 88 LEU A CA 1
ATOM 691 C C . LEU A 1 88 ? 7.903 6.190 -15.927 1.00 93.75 88 LEU A C 1
ATOM 693 O O . LEU A 1 88 ? 7.106 6.490 -15.041 1.00 93.75 88 LEU A O 1
ATOM 697 N N . LYS A 1 89 ? 9.120 6.736 -15.997 1.00 95.31 89 LYS A N 1
ATOM 698 C CA . LYS A 1 89 ? 9.588 7.752 -15.051 1.00 95.31 89 LYS A CA 1
ATOM 699 C C . LYS A 1 89 ? 8.713 9.006 -15.086 1.00 95.31 89 LYS A C 1
ATOM 701 O O . LYS A 1 89 ? 8.367 9.511 -14.024 1.00 95.31 89 LYS A O 1
ATOM 706 N N . HIS A 1 90 ? 8.358 9.482 -16.280 1.00 95.69 90 HIS A N 1
ATOM 707 C CA . HIS A 1 90 ? 7.478 10.637 -16.441 1.00 95.69 90 HIS A CA 1
ATOM 708 C C . HIS A 1 90 ? 6.082 10.362 -15.870 1.00 95.69 90 HIS A C 1
ATOM 710 O O . HIS A 1 90 ? 5.585 11.140 -15.061 1.00 95.69 90 HIS A O 1
ATOM 716 N N . CYS A 1 91 ? 5.481 9.217 -16.203 1.00 96.38 91 CYS A N 1
ATOM 717 C CA . CYS A 1 91 ? 4.144 8.887 -15.714 1.00 96.38 91 CYS A CA 1
ATOM 718 C C . CYS A 1 91 ? 4.097 8.591 -14.207 1.00 96.38 91 CYS A C 1
ATOM 720 O O . CYS A 1 91 ? 3.068 8.805 -13.580 1.00 96.38 91 CYS A O 1
ATOM 722 N N . LEU A 1 92 ? 5.191 8.124 -13.595 1.00 95.12 92 LEU A N 1
ATOM 723 C CA . LEU A 1 92 ? 5.266 7.908 -12.145 1.00 95.12 92 LEU A CA 1
ATOM 724 C C . LEU A 1 92 ? 5.569 9.178 -11.350 1.00 95.12 92 LEU A C 1
ATOM 726 O O . LEU A 1 92 ? 5.392 9.171 -10.131 1.00 95.12 92 LEU A O 1
ATOM 730 N N . GLU A 1 93 ? 6.042 10.246 -11.991 1.00 94.69 93 GLU A N 1
ATOM 731 C CA . GLU A 1 93 ? 6.521 11.446 -11.306 1.00 94.69 93 GLU A CA 1
ATOM 732 C C . GLU A 1 93 ? 5.523 11.982 -10.258 1.00 94.69 93 GLU A C 1
ATOM 734 O O . GLU A 1 93 ? 5.931 12.115 -9.096 1.00 94.69 93 GLU A O 1
ATOM 739 N N . PRO A 1 94 ? 4.218 12.160 -10.558 1.00 93.94 94 PRO A N 1
ATOM 740 C CA . PRO A 1 94 ? 3.259 12.659 -9.570 1.00 93.94 94 PRO A CA 1
ATOM 741 C C . PRO A 1 94 ? 3.088 11.736 -8.364 1.00 93.94 94 PRO A C 1
ATOM 743 O O . PRO A 1 94 ? 2.867 12.220 -7.255 1.00 93.94 94 PRO A O 1
ATOM 746 N N . MET A 1 95 ? 3.214 10.422 -8.573 1.00 93.88 95 MET A N 1
ATOM 747 C CA . MET A 1 95 ? 3.113 9.411 -7.519 1.00 93.88 95 MET A CA 1
ATOM 748 C C . MET A 1 95 ? 4.367 9.384 -6.644 1.00 93.88 95 MET A C 1
ATOM 750 O O . MET A 1 95 ? 4.281 9.202 -5.434 1.00 93.88 95 MET A O 1
ATOM 754 N N . THR A 1 96 ? 5.547 9.590 -7.236 1.00 89.69 96 THR A N 1
ATOM 755 C CA . THR A 1 96 ? 6.823 9.564 -6.500 1.00 89.69 96 THR A CA 1
ATOM 756 C C . THR A 1 96 ? 7.019 10.754 -5.564 1.00 89.69 96 THR A C 1
ATOM 758 O O . THR A 1 96 ? 7.798 10.650 -4.618 1.00 89.69 96 THR A O 1
ATOM 761 N N . GLN A 1 97 ? 6.311 11.859 -5.810 1.00 90.12 97 GLN A N 1
ATOM 762 C CA . GLN A 1 97 ? 6.349 13.070 -4.987 1.00 90.12 97 GLN A CA 1
ATOM 763 C C . GLN A 1 97 ? 5.402 13.012 -3.778 1.00 90.12 97 GLN A C 1
ATOM 765 O O . GLN A 1 97 ? 5.463 13.890 -2.918 1.00 90.12 97 GLN A O 1
ATOM 770 N N . LEU A 1 98 ? 4.528 12.004 -3.699 1.00 90.69 98 LEU A N 1
ATOM 771 C CA . LEU A 1 98 ? 3.620 11.835 -2.569 1.00 90.69 98 LEU A CA 1
ATOM 772 C C . LEU A 1 98 ? 4.388 11.467 -1.297 1.00 90.69 98 LEU A C 1
ATOM 774 O O . LEU A 1 98 ? 5.341 10.680 -1.327 1.00 90.69 98 LEU A O 1
ATOM 778 N N . GLU A 1 99 ? 3.931 11.981 -0.154 1.00 90.06 99 GLU A N 1
ATOM 779 C CA . GLU A 1 99 ? 4.435 11.499 1.125 1.00 90.06 99 GLU A CA 1
ATOM 780 C C . GLU A 1 99 ? 4.014 10.036 1.311 1.00 90.06 99 GLU A C 1
ATOM 782 O O . GLU A 1 99 ? 2.845 9.663 1.191 1.00 90.06 99 GLU A O 1
ATOM 787 N N . LYS A 1 100 ? 4.997 9.184 1.598 1.00 86.81 100 LYS A N 1
ATOM 788 C CA . LYS A 1 100 ? 4.818 7.738 1.747 1.00 86.81 100 LYS A CA 1
ATOM 789 C C . LYS A 1 100 ? 4.346 7.384 3.160 1.00 86.81 100 LYS A C 1
ATOM 791 O O . LYS A 1 100 ? 5.026 6.656 3.874 1.00 86.81 100 LYS A O 1
ATOM 796 N N . THR A 1 101 ? 3.214 7.930 3.589 1.00 90.69 101 THR A N 1
ATOM 797 C CA . THR A 1 101 ? 2.623 7.644 4.905 1.00 90.69 101 THR A CA 1
ATOM 798 C C . THR A 1 101 ? 1.139 7.332 4.788 1.00 90.69 101 THR A C 1
ATOM 800 O O . THR A 1 101 ? 0.468 7.732 3.833 1.00 90.69 101 THR A O 1
ATOM 803 N N . VAL A 1 102 ? 0.614 6.574 5.753 1.00 92.94 102 VAL A N 1
ATOM 804 C CA . VAL A 1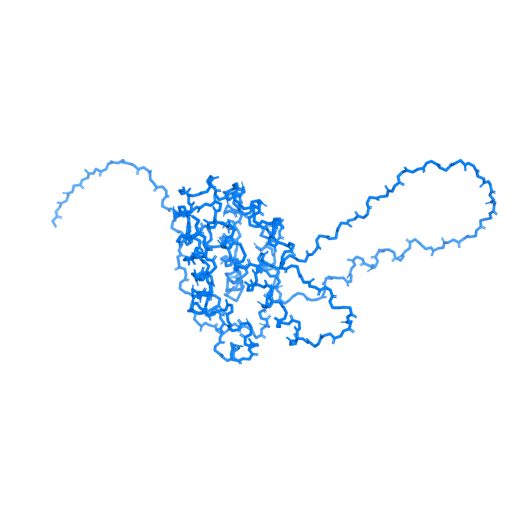 102 ? -0.791 6.156 5.726 1.00 92.94 102 VAL A CA 1
ATOM 805 C C . VAL A 1 102 ? -1.696 7.337 6.071 1.00 92.94 102 VAL A C 1
ATOM 807 O O . VAL A 1 102 ? -2.766 7.480 5.478 1.00 92.94 102 VAL A O 1
ATOM 810 N N . SER A 1 103 ? -1.267 8.233 6.969 1.00 94.75 103 SER A N 1
ATOM 811 C CA . SER A 1 103 ? -2.042 9.446 7.252 1.00 94.75 103 SER A CA 1
ATOM 812 C C . SER A 1 103 ? -2.113 10.380 6.055 1.00 94.75 103 SER A C 1
ATOM 814 O O . SER A 1 103 ? -3.187 10.924 5.807 1.00 94.75 103 SER A O 1
ATOM 816 N N . PHE A 1 104 ? -1.031 10.529 5.283 1.00 94.94 104 PHE A N 1
ATOM 817 C CA . PHE A 1 104 ? -1.064 11.338 4.069 1.00 94.94 104 PHE A CA 1
ATOM 818 C C . PHE A 1 104 ? -2.052 10.763 3.051 1.00 94.94 104 PHE A C 1
ATOM 820 O O . PHE A 1 104 ? -2.897 11.506 2.554 1.00 94.94 104 PHE A O 1
ATOM 827 N N . MET A 1 105 ? -2.005 9.444 2.810 1.00 94.75 105 MET A N 1
ATOM 828 C CA . MET A 1 105 ? -2.947 8.751 1.922 1.00 94.75 105 MET A CA 1
ATOM 829 C C . MET A 1 105 ? -4.404 9.064 2.283 1.00 94.75 105 MET A C 1
ATOM 831 O O . MET A 1 105 ? -5.163 9.485 1.421 1.00 94.75 105 MET A O 1
ATOM 835 N N . TYR A 1 106 ? -4.805 8.902 3.547 1.00 96.19 106 TYR A N 1
ATOM 836 C CA . TYR A 1 106 ? -6.206 9.118 3.921 1.00 96.19 106 TYR A CA 1
ATOM 837 C C . TYR A 1 106 ? -6.590 10.597 4.019 1.00 96.19 106 TYR A C 1
ATOM 839 O O . TYR A 1 106 ? -7.706 10.960 3.652 1.00 96.19 106 TYR A O 1
ATOM 847 N N . ARG A 1 107 ? -5.696 11.480 4.485 1.00 96.56 107 ARG A N 1
ATOM 848 C CA . ARG A 1 107 ? -5.977 12.926 4.592 1.00 96.56 107 ARG A CA 1
ATOM 849 C C . ARG A 1 107 ? -6.100 13.603 3.235 1.00 96.56 107 ARG A C 1
ATOM 851 O O . ARG A 1 107 ? -6.905 14.519 3.101 1.00 96.56 107 ARG A O 1
ATOM 858 N N . HIS A 1 108 ? -5.352 13.125 2.248 1.00 97.19 108 HIS A N 1
ATOM 859 C CA . HIS A 1 108 ? -5.338 13.651 0.886 1.00 97.19 108 HIS A CA 1
ATOM 860 C C . HIS A 1 108 ? -5.914 12.652 -0.122 1.00 97.19 108 HIS A C 1
ATOM 862 O O . HIS A 1 108 ? -5.501 12.662 -1.276 1.00 97.19 108 HIS A O 1
ATOM 868 N N . TYR A 1 109 ? -6.845 11.797 0.315 1.00 96.81 109 TYR A N 1
ATOM 869 C CA . TYR A 1 109 ? -7.352 10.660 -0.457 1.00 96.81 109 TYR A CA 1
ATOM 870 C C . TYR A 1 109 ? -7.753 11.036 -1.888 1.00 96.81 109 TYR A C 1
ATOM 872 O O . TYR A 1 109 ? -7.154 10.525 -2.828 1.00 96.81 109 TYR A O 1
ATOM 880 N N . GLU A 1 110 ? -8.655 12.008 -2.056 1.00 96.88 110 GLU A N 1
ATOM 881 C CA . GLU A 1 110 ? -9.110 12.480 -3.374 1.00 96.88 110 GLU A CA 1
ATOM 882 C C . GLU A 1 110 ? -7.941 12.941 -4.256 1.00 96.88 110 GLU A C 1
ATOM 884 O O . GLU A 1 110 ? -7.749 12.430 -5.355 1.00 96.88 110 GLU A O 1
ATOM 889 N N . ALA A 1 111 ? -7.080 13.824 -3.742 1.00 97.50 111 ALA A N 1
ATOM 890 C CA . ALA A 1 111 ? -5.932 14.341 -4.488 1.00 97.50 111 ALA A CA 1
ATOM 891 C C . ALA A 1 111 ? -4.904 13.250 -4.850 1.00 97.50 111 ALA A C 1
ATOM 893 O O . ALA A 1 111 ? -4.223 13.338 -5.875 1.00 97.50 111 ALA A O 1
ATOM 894 N N . VAL A 1 112 ? -4.753 12.221 -4.010 1.00 97.12 112 VAL A N 1
ATOM 895 C CA . VAL A 1 112 ? -3.909 11.058 -4.312 1.00 97.12 112 VAL A CA 1
ATOM 896 C C . VAL A 1 112 ? -4.539 10.213 -5.417 1.00 97.12 112 VAL A C 1
ATOM 898 O O . VAL A 1 112 ? -3.828 9.809 -6.340 1.00 97.12 112 VAL A O 1
ATOM 901 N N . CYS A 1 113 ? -5.850 9.982 -5.363 1.00 97.69 113 CYS A N 1
ATOM 902 C CA . CYS A 1 113 ? -6.566 9.209 -6.373 1.00 97.69 113 CYS A CA 1
ATOM 903 C C . CYS A 1 113 ? -6.613 9.930 -7.730 1.00 97.69 113 CYS A C 1
ATOM 905 O O . CYS A 1 113 ? -6.358 9.298 -8.751 1.00 97.69 113 CYS A O 1
ATOM 907 N N . GLU A 1 114 ? -6.774 11.255 -7.758 1.00 97.62 114 GLU A N 1
ATOM 908 C CA . GLU A 1 114 ? -6.656 12.066 -8.980 1.00 97.62 114 GLU A CA 1
ATOM 909 C C . GLU A 1 114 ? -5.258 11.967 -9.613 1.00 97.62 114 GLU A C 1
ATOM 911 O O . GLU A 1 114 ? -5.112 11.798 -10.827 1.00 97.62 114 GLU A O 1
ATOM 916 N N . LYS A 1 115 ? -4.197 12.025 -8.794 1.00 97.94 115 LYS A N 1
ATOM 917 C CA . LYS A 1 115 ? -2.820 11.833 -9.278 1.00 97.94 115 LYS A CA 1
ATOM 918 C C . LYS A 1 115 ? -2.611 10.430 -9.834 1.00 97.94 115 LYS A C 1
ATOM 920 O O . LYS A 1 115 ? -1.929 10.287 -10.852 1.00 97.94 115 LYS A O 1
ATOM 925 N N . LEU A 1 116 ? -3.179 9.409 -9.191 1.00 97.75 116 LEU A N 1
ATOM 926 C CA . LEU A 1 116 ? -3.124 8.035 -9.681 1.00 97.75 116 LEU A CA 1
ATOM 927 C C . LEU A 1 116 ? -3.836 7.905 -11.028 1.00 97.75 116 LEU A C 1
ATOM 929 O O . LEU A 1 116 ? -3.265 7.318 -11.942 1.00 97.75 116 LEU A O 1
ATOM 933 N N . GLU A 1 117 ? -5.034 8.472 -11.162 1.00 97.75 117 GLU A N 1
ATOM 934 C CA . GLU A 1 117 ? -5.822 8.457 -12.396 1.00 97.75 117 GLU A CA 1
ATOM 935 C C . GLU A 1 117 ? -5.058 9.117 -13.550 1.00 97.75 117 GLU A C 1
ATOM 937 O O . GLU A 1 117 ? -4.886 8.514 -14.613 1.00 97.75 117 GLU A O 1
ATOM 942 N N . TRP A 1 118 ? -4.501 10.312 -13.326 1.00 97.75 118 TRP A N 1
ATOM 943 C CA . TRP A 1 118 ? -3.654 10.978 -14.317 1.00 97.75 118 TRP A CA 1
ATOM 944 C C . TRP A 1 118 ? -2.452 10.112 -14.710 1.00 97.75 118 TRP A C 1
ATOM 946 O O . TRP A 1 118 ? -2.166 9.921 -15.895 1.00 97.75 118 TRP A O 1
ATOM 956 N N . SER A 1 119 ? -1.767 9.546 -13.715 1.00 97.38 119 SER A N 1
ATOM 957 C CA . SER A 1 119 ? -0.562 8.739 -13.924 1.00 97.38 119 SER A CA 1
ATOM 958 C C . SER A 1 119 ? -0.874 7.445 -14.682 1.00 97.38 119 SER A C 1
ATOM 960 O O . SER A 1 119 ? -0.102 7.029 -15.547 1.00 97.38 119 SER A O 1
ATOM 962 N N . ALA A 1 120 ? -2.032 6.837 -14.412 1.00 96.81 120 ALA A N 1
ATOM 963 C CA . ALA A 1 120 ? -2.524 5.657 -15.110 1.00 96.81 120 ALA A CA 1
ATOM 964 C C . ALA A 1 120 ? -2.859 5.972 -16.572 1.00 96.81 120 ALA A C 1
ATOM 966 O O . ALA A 1 120 ? -2.443 5.226 -17.458 1.00 96.81 120 ALA A O 1
ATOM 967 N N . ASN A 1 121 ? -3.533 7.097 -16.835 1.00 97.31 121 ASN A N 1
ATOM 968 C CA . ASN A 1 121 ? -3.830 7.562 -18.190 1.00 97.31 121 ASN A CA 1
ATOM 969 C C . ASN A 1 121 ? -2.549 7.862 -18.983 1.00 97.31 121 ASN A C 1
ATOM 971 O O . ASN A 1 121 ? -2.428 7.438 -20.131 1.00 97.31 121 ASN A O 1
ATOM 975 N N . CYS A 1 122 ? -1.557 8.506 -18.359 1.00 97.50 122 CYS A N 1
ATOM 976 C CA . CYS A 1 122 ? -0.228 8.697 -18.947 1.00 97.50 122 CYS A CA 1
ATOM 977 C C . CYS A 1 122 ? 0.406 7.351 -19.330 1.00 97.50 122 CYS A C 1
ATOM 979 O O . CYS A 1 122 ? 0.831 7.156 -20.474 1.00 97.50 122 CYS A O 1
ATOM 981 N N . ALA A 1 123 ? 0.415 6.393 -18.396 1.00 96.75 123 ALA A N 1
ATOM 982 C CA . ALA A 1 123 ? 1.065 5.100 -18.581 1.00 96.75 123 ALA A CA 1
ATOM 983 C C . ALA A 1 123 ? 0.442 4.261 -19.708 1.00 96.75 123 ALA A C 1
ATOM 985 O O . ALA A 1 123 ? 1.154 3.454 -20.302 1.00 96.75 123 ALA A O 1
ATOM 986 N N . GLN A 1 124 ? -0.833 4.468 -20.069 1.00 95.75 124 GLN A N 1
ATOM 987 C CA . GLN A 1 124 ? -1.465 3.765 -21.199 1.00 95.75 124 GLN A CA 1
ATOM 988 C C . GLN A 1 124 ? -0.746 3.996 -22.534 1.00 95.75 124 GLN A C 1
ATOM 990 O O . GLN A 1 124 ? -0.784 3.125 -23.401 1.00 95.75 124 GLN A O 1
ATOM 995 N N . SER A 1 125 ? -0.075 5.141 -22.688 1.00 94.88 125 SER A N 1
ATOM 996 C CA . SER A 1 125 ? 0.725 5.459 -23.876 1.00 94.88 125 SER A CA 1
ATOM 997 C C . SER A 1 125 ? 2.127 4.833 -23.865 1.00 94.88 125 SER A C 1
ATOM 999 O O . SER A 1 125 ? 2.812 4.835 -24.890 1.00 94.88 125 SER A O 1
ATOM 1001 N N . CYS A 1 126 ? 2.565 4.281 -22.728 1.00 95.00 126 CYS A N 1
ATOM 1002 C CA . CYS A 1 126 ? 3.846 3.597 -22.612 1.00 95.00 126 CYS A CA 1
ATOM 1003 C C . CYS A 1 126 ? 3.780 2.159 -23.158 1.00 95.00 126 CYS A C 1
ATOM 1005 O O . CYS A 1 126 ? 2.715 1.588 -23.404 1.00 95.00 126 CYS A O 1
ATOM 1007 N N . LYS A 1 127 ? 4.956 1.544 -23.336 1.00 95.31 127 LYS A N 1
ATOM 1008 C CA . LYS A 1 127 ? 5.074 0.153 -23.795 1.00 95.31 127 LYS A CA 1
ATOM 1009 C C . LYS A 1 127 ? 4.462 -0.826 -22.790 1.00 95.31 127 LYS A C 1
ATOM 1011 O O . LYS A 1 127 ? 4.272 -0.501 -21.618 1.00 95.31 127 LYS A O 1
ATOM 1016 N N . SER A 1 128 ? 4.169 -2.046 -23.244 1.00 91.94 128 SER A N 1
ATOM 1017 C CA . SER A 1 128 ? 3.548 -3.090 -22.416 1.00 91.94 128 SER A CA 1
ATOM 1018 C C . SER A 1 128 ? 4.315 -3.346 -21.119 1.00 91.94 128 SER A C 1
ATOM 1020 O O . SER A 1 128 ? 3.715 -3.446 -20.049 1.00 91.94 128 SER A O 1
ATOM 1022 N N . GLU A 1 129 ? 5.645 -3.344 -21.198 1.00 90.81 129 GLU A N 1
ATOM 1023 C CA . GLU A 1 129 ? 6.512 -3.571 -20.051 1.00 90.81 129 GLU A CA 1
ATOM 1024 C C . GLU A 1 129 ? 6.377 -2.463 -19.000 1.00 90.81 129 GLU A C 1
ATOM 1026 O O . GLU A 1 129 ? 6.247 -2.728 -17.804 1.00 90.81 129 GLU A O 1
ATOM 1031 N N . ASP A 1 130 ? 6.344 -1.214 -19.462 1.00 92.00 130 ASP A N 1
ATOM 1032 C CA . ASP A 1 130 ? 6.202 -0.040 -18.608 1.00 92.00 130 ASP A CA 1
ATOM 1033 C C . ASP A 1 130 ? 4.811 0.031 -17.970 1.00 92.00 130 ASP A C 1
ATOM 1035 O O . ASP A 1 130 ? 4.695 0.397 -16.803 1.00 92.00 130 ASP A O 1
ATOM 1039 N N . ARG A 1 131 ? 3.758 -0.371 -18.694 1.00 92.62 131 ARG A N 1
ATOM 1040 C CA . ARG A 1 131 ? 2.395 -0.483 -18.146 1.00 92.62 131 ARG A CA 1
ATOM 1041 C C . ARG A 1 131 ? 2.336 -1.500 -17.007 1.00 92.62 131 ARG A C 1
ATOM 1043 O O . ARG A 1 131 ? 1.788 -1.205 -15.944 1.00 92.62 131 ARG A O 1
ATOM 1050 N N . GLY A 1 132 ? 2.949 -2.670 -17.198 1.00 89.50 132 GLY A N 1
ATOM 1051 C CA . GLY A 1 132 ? 3.053 -3.697 -16.158 1.00 89.50 132 GLY A CA 1
ATOM 1052 C C . GLY A 1 132 ? 3.837 -3.215 -14.933 1.00 89.50 132 GLY A C 1
ATOM 1053 O O . GLY A 1 132 ? 3.400 -3.403 -13.797 1.00 89.50 132 GLY A O 1
ATOM 1054 N N . ALA A 1 133 ? 4.961 -2.533 -15.150 1.00 90.00 133 ALA A N 1
ATOM 1055 C CA . ALA A 1 133 ? 5.762 -1.971 -14.068 1.00 90.00 133 ALA A CA 1
ATOM 1056 C C . ALA A 1 133 ? 5.032 -0.833 -13.331 1.00 90.00 133 ALA A C 1
ATOM 1058 O O . ALA A 1 133 ? 5.033 -0.813 -12.102 1.00 90.00 133 ALA A O 1
ATOM 1059 N N . PHE A 1 134 ? 4.344 0.068 -14.041 1.00 92.94 134 PHE A N 1
ATOM 1060 C CA . PHE A 1 134 ? 3.488 1.095 -13.435 1.00 92.94 134 PHE A CA 1
ATOM 1061 C C . PHE A 1 134 ? 2.456 0.471 -12.494 1.00 92.94 134 PHE A C 1
ATOM 1063 O O . PHE A 1 134 ? 2.308 0.897 -11.345 1.00 92.94 134 PHE A O 1
ATOM 1070 N N . PHE A 1 135 ? 1.780 -0.577 -12.966 1.00 90.62 135 PHE A N 1
ATOM 1071 C CA . PHE A 1 135 ? 0.790 -1.309 -12.192 1.00 90.62 135 PHE A CA 1
ATOM 1072 C C . PHE A 1 135 ? 1.403 -1.935 -10.928 1.00 90.62 135 PHE A C 1
ATOM 1074 O O . PHE A 1 135 ? 0.805 -1.858 -9.858 1.00 90.62 135 PHE A O 1
ATOM 1081 N N . GLN A 1 136 ? 2.620 -2.480 -10.999 1.00 88.19 136 GLN A N 1
ATOM 1082 C CA . GLN A 1 136 ? 3.340 -2.957 -9.813 1.00 88.19 136 GLN A CA 1
ATOM 1083 C C . GLN A 1 136 ? 3.671 -1.814 -8.840 1.00 88.19 136 GLN A C 1
ATOM 1085 O O . GLN A 1 136 ? 3.311 -1.896 -7.663 1.00 88.19 136 GLN A O 1
ATOM 1090 N N . PHE A 1 137 ? 4.287 -0.727 -9.323 1.00 89.12 137 PHE A N 1
ATOM 1091 C CA . PHE A 1 137 ? 4.725 0.411 -8.500 1.00 89.12 137 PHE A CA 1
ATOM 1092 C C . PHE A 1 137 ? 3.582 1.122 -7.775 1.00 89.12 137 PHE A C 1
ATOM 1094 O O . PHE A 1 137 ? 3.782 1.666 -6.690 1.00 89.12 137 PHE A O 1
ATOM 1101 N N . THR A 1 138 ? 2.389 1.120 -8.362 1.00 92.81 138 THR A N 1
ATOM 1102 C CA . THR A 1 138 ? 1.220 1.828 -7.831 1.00 92.81 138 THR A CA 1
ATOM 1103 C C . THR A 1 138 ? 0.246 0.927 -7.078 1.00 92.81 138 THR A C 1
ATOM 1105 O O . THR A 1 138 ? -0.803 1.411 -6.664 1.00 92.81 138 THR A O 1
ATOM 1108 N N . THR A 1 139 ? 0.583 -0.348 -6.836 1.00 91.44 139 THR A N 1
ATOM 1109 C CA . THR A 1 139 ? -0.320 -1.334 -6.206 1.00 91.44 139 THR A CA 1
ATOM 1110 C C . THR A 1 139 ? -0.969 -0.814 -4.927 1.00 91.44 139 THR A C 1
ATOM 1112 O O . THR A 1 139 ? -2.177 -0.936 -4.777 1.00 91.44 139 THR A O 1
ATOM 1115 N N . PHE A 1 140 ? -0.207 -0.178 -4.031 1.00 91.81 140 PHE A N 1
ATOM 1116 C CA . PHE A 1 140 ? -0.779 0.395 -2.811 1.00 91.81 140 PHE A CA 1
ATOM 1117 C C . PHE A 1 140 ? -1.878 1.419 -3.119 1.00 91.81 140 PHE A C 1
ATOM 1119 O O . PHE A 1 140 ? -2.988 1.289 -2.619 1.00 91.81 140 PHE A O 1
ATOM 1126 N N . TYR A 1 141 ? -1.591 2.404 -3.969 1.00 94.94 141 TYR A N 1
ATOM 1127 C CA . TYR A 1 141 ? -2.539 3.463 -4.304 1.00 94.94 141 TYR A CA 1
ATOM 1128 C C . TYR A 1 141 ? -3.745 2.922 -5.073 1.00 94.94 141 TYR A C 1
ATOM 1130 O O . TYR A 1 141 ? -4.868 3.263 -4.730 1.00 94.94 141 TYR A O 1
ATOM 1138 N N . ARG A 1 142 ? -3.536 2.020 -6.042 1.00 95.50 142 ARG A N 1
ATOM 1139 C CA . ARG A 1 142 ? -4.626 1.366 -6.784 1.00 95.50 142 ARG A CA 1
ATOM 1140 C C . ARG A 1 142 ? -5.565 0.609 -5.854 1.00 95.50 142 ARG A C 1
ATOM 1142 O O . ARG A 1 142 ? -6.773 0.740 -5.981 1.00 95.50 142 ARG A O 1
ATOM 1149 N N . MET A 1 143 ? -5.016 -0.127 -4.892 1.00 94.25 143 MET A N 1
ATOM 1150 C CA . MET A 1 143 ? -5.838 -0.875 -3.944 1.00 94.25 143 MET A CA 1
ATOM 1151 C C . MET A 1 143 ? -6.737 0.044 -3.120 1.00 94.25 143 MET A C 1
ATOM 1153 O O . MET A 1 143 ? -7.879 -0.310 -2.871 1.00 94.25 143 MET A O 1
ATOM 1157 N N . HIS A 1 144 ? -6.255 1.228 -2.735 1.00 95.25 144 HIS A N 1
ATOM 1158 C CA . HIS A 1 144 ? -7.058 2.173 -1.958 1.00 95.25 144 HIS A CA 1
ATOM 1159 C C . HIS A 1 144 ? -8.026 2.985 -2.823 1.00 95.25 144 HIS A C 1
ATOM 1161 O O . HIS A 1 144 ? -9.134 3.232 -2.377 1.00 95.25 144 HIS A O 1
ATOM 1167 N N . CYS A 1 145 ? -7.607 3.424 -4.011 1.00 96.38 145 CYS A N 1
ATOM 1168 C CA . CYS A 1 145 ? -8.348 4.366 -4.858 1.00 96.38 145 CYS A CA 1
ATOM 1169 C C . CYS A 1 145 ? -9.256 3.717 -5.903 1.00 96.38 145 CYS A C 1
ATOM 1171 O O . CYS A 1 145 ? -10.015 4.427 -6.542 1.00 96.38 145 CYS A O 1
ATOM 1173 N N . VAL A 1 146 ? -9.099 2.419 -6.170 1.00 95.50 146 VAL A N 1
ATOM 1174 C CA . VAL A 1 146 ? -9.840 1.725 -7.233 1.00 95.50 146 VAL A CA 1
ATOM 1175 C C . VAL A 1 146 ? -10.503 0.480 -6.664 1.00 95.50 146 VAL A C 1
ATOM 1177 O O . VAL A 1 146 ? -11.720 0.364 -6.690 1.00 95.50 146 VAL A O 1
ATOM 1180 N N . ASP A 1 147 ? -9.720 -0.441 -6.101 1.00 94.62 147 ASP A N 1
ATOM 1181 C CA . ASP A 1 147 ? -10.255 -1.753 -5.714 1.00 94.62 147 ASP A CA 1
ATOM 1182 C C . ASP A 1 147 ? -11.123 -1.696 -4.440 1.00 94.62 147 ASP A C 1
ATOM 1184 O O . ASP A 1 147 ? -12.001 -2.537 -4.270 1.00 94.62 147 ASP A O 1
ATOM 1188 N N . PHE A 1 148 ? -10.871 -0.737 -3.541 1.00 96.62 148 PHE A N 1
ATOM 1189 C CA . PHE A 1 148 ? -11.582 -0.570 -2.264 1.00 96.62 148 PHE A CA 1
ATOM 1190 C C . PHE A 1 148 ? -12.199 0.827 -2.091 1.00 96.62 148 PHE A C 1
ATOM 1192 O O . PHE A 1 148 ? -12.487 1.212 -0.962 1.00 96.62 148 PHE A O 1
ATOM 1199 N N . GLU A 1 149 ? -12.384 1.597 -3.168 1.00 95.25 149 GLU A N 1
ATOM 1200 C CA . GLU A 1 149 ? -12.887 2.980 -3.087 1.00 95.25 149 GLU A CA 1
ATOM 1201 C C . GLU A 1 149 ? -14.207 3.066 -2.308 1.00 95.25 149 GLU A C 1
ATOM 1203 O O . GLU A 1 149 ? -14.255 3.701 -1.254 1.00 95.25 149 GLU A O 1
ATOM 1208 N N . GLU A 1 150 ? -15.226 2.331 -2.756 1.00 94.75 150 GLU A N 1
ATOM 1209 C CA . GLU A 1 150 ? -16.564 2.325 -2.147 1.00 94.75 150 GLU A CA 1
ATOM 1210 C C . GLU A 1 150 ? -16.530 1.868 -0.679 1.00 94.75 150 GLU A C 1
ATOM 1212 O O . GLU A 1 150 ? -17.121 2.488 0.203 1.00 94.75 150 GLU A O 1
ATOM 1217 N N . GLU A 1 151 ? -15.785 0.797 -0.383 1.00 95.00 151 GLU A N 1
ATOM 1218 C CA . GLU A 1 151 ? -15.703 0.247 0.975 1.00 95.00 151 GLU A CA 1
ATOM 1219 C C . GLU A 1 151 ? -14.925 1.153 1.944 1.00 95.00 151 GLU A C 1
ATOM 1221 O O . GLU A 1 151 ? -15.124 1.095 3.160 1.00 95.00 151 GLU A O 1
ATOM 1226 N N . LEU A 1 152 ? -13.983 1.950 1.431 1.00 95.50 152 LEU A N 1
ATOM 1227 C CA . LEU A 1 152 ? -13.205 2.887 2.234 1.00 95.50 152 LEU A CA 1
ATOM 1228 C C . LEU A 1 152 ? -13.934 4.210 2.427 1.00 95.50 152 LEU A C 1
ATOM 1230 O O . LEU A 1 152 ? -13.753 4.808 3.490 1.00 95.50 152 LEU A O 1
ATOM 1234 N N . GLU A 1 153 ? -14.734 4.659 1.456 1.00 94.81 153 GLU A N 1
ATOM 1235 C CA . GLU A 1 153 ? -15.426 5.953 1.469 1.00 94.81 153 GLU A CA 1
ATOM 1236 C C . GLU A 1 153 ? -16.225 6.157 2.764 1.00 94.81 153 GLU A C 1
ATOM 1238 O O . GLU A 1 153 ? -16.030 7.151 3.472 1.00 94.81 153 GLU A O 1
ATOM 1243 N N . GLU A 1 154 ? -17.009 5.150 3.163 1.00 94.31 154 GLU A N 1
ATOM 1244 C CA . GLU A 1 154 ? -17.805 5.156 4.400 1.00 94.31 154 GLU A CA 1
ATOM 1245 C C . GLU A 1 154 ? -16.960 5.284 5.682 1.00 94.31 154 GLU A C 1
ATOM 1247 O O . GLU A 1 154 ? -17.458 5.610 6.766 1.00 94.31 154 GLU A O 1
ATOM 1252 N N . HIS A 1 155 ? -15.664 4.996 5.592 1.00 96.81 155 HIS A N 1
ATOM 1253 C CA . HIS A 1 155 ? -14.736 4.953 6.715 1.00 96.81 155 HIS A CA 1
ATOM 1254 C C . HIS A 1 155 ? -13.685 6.065 6.677 1.00 96.81 155 HIS A C 1
ATOM 1256 O O . HIS A 1 155 ? -13.015 6.292 7.692 1.00 96.81 155 HIS A O 1
ATOM 1262 N N . LEU A 1 156 ? -13.552 6.797 5.564 1.00 96.06 156 LEU A N 1
ATOM 1263 C CA . LEU A 1 156 ? -12.533 7.833 5.375 1.00 96.06 156 LEU A CA 1
ATOM 1264 C C . LEU A 1 156 ? -12.488 8.867 6.510 1.00 96.06 156 LEU A C 1
ATOM 1266 O O . LEU A 1 156 ? -11.380 9.142 6.979 1.00 96.06 156 LEU A O 1
ATOM 1270 N N . PRO A 1 157 ? -13.614 9.418 7.019 1.00 95.75 157 PRO A N 1
ATOM 1271 C CA . PRO A 1 157 ? -13.561 10.392 8.113 1.00 95.75 157 PRO A CA 1
ATOM 1272 C C . PRO A 1 157 ? -12.847 9.854 9.361 1.00 95.75 157 PRO A C 1
ATOM 1274 O O . PRO A 1 157 ? -12.055 10.547 9.991 1.00 95.75 157 PRO A O 1
ATOM 1277 N N . CYS A 1 158 ? -13.079 8.586 9.685 1.00 97.31 158 CYS A N 1
ATOM 1278 C CA . CYS A 1 158 ? -12.512 7.914 10.847 1.00 97.31 158 CYS A CA 1
ATOM 1279 C C . CYS A 1 158 ? -11.058 7.468 10.606 1.00 97.31 158 CYS A C 1
ATOM 1281 O O . CYS A 1 158 ? -10.187 7.652 11.462 1.00 97.31 158 CYS A O 1
ATOM 1283 N N . LEU A 1 159 ? -10.761 6.949 9.410 1.00 96.69 159 LEU A N 1
ATOM 1284 C CA . LEU A 1 159 ? -9.410 6.555 9.004 1.00 96.69 159 LEU A CA 1
ATOM 1285 C C . LEU A 1 159 ? -8.443 7.746 8.980 1.00 96.69 159 LEU A C 1
ATOM 1287 O O . LEU A 1 159 ? -7.300 7.597 9.413 1.00 96.69 159 LEU A O 1
ATOM 1291 N N . LYS A 1 160 ? -8.899 8.933 8.554 1.00 95.44 160 LYS A N 1
ATOM 1292 C CA . LYS A 1 160 ? -8.117 10.187 8.570 1.00 95.44 160 LYS A CA 1
ATOM 1293 C C . LYS A 1 160 ? -7.567 10.521 9.961 1.00 95.44 160 LYS A C 1
ATOM 1295 O O . LYS A 1 160 ? -6.403 10.916 10.084 1.00 95.44 160 LYS A O 1
ATOM 1300 N N . GLU A 1 161 ? -8.375 10.319 10.999 1.00 94.31 161 GLU A N 1
ATOM 1301 C CA . GLU A 1 161 ? -7.990 10.572 12.390 1.00 94.31 161 GLU A CA 1
ATOM 1302 C C . GLU A 1 161 ? -7.115 9.453 12.965 1.00 94.31 161 GLU A C 1
ATOM 1304 O O . GLU A 1 161 ? -6.077 9.708 13.586 1.00 94.31 161 GLU A O 1
ATOM 1309 N N . ALA A 1 162 ? -7.493 8.195 12.723 1.00 96.44 162 ALA A N 1
ATOM 1310 C CA . ALA A 1 162 ? -6.758 7.037 13.228 1.00 96.44 162 ALA A CA 1
ATOM 1311 C C . ALA A 1 162 ? -5.340 6.940 12.636 1.00 96.44 162 ALA A C 1
ATOM 1313 O O . ALA A 1 162 ? -4.384 6.594 13.338 1.00 96.44 162 ALA A O 1
ATOM 1314 N N . ALA A 1 163 ? -5.182 7.276 11.355 1.00 95.56 163 ALA A N 1
ATOM 1315 C CA . ALA A 1 163 ? -3.939 7.077 10.622 1.00 95.56 163 ALA A CA 1
ATOM 1316 C C . ALA A 1 163 ? -2.778 7.941 11.122 1.00 95.56 163 ALA A C 1
ATOM 1318 O O . ALA A 1 163 ? -1.638 7.483 11.111 1.00 95.56 163 ALA A O 1
ATOM 1319 N N . PHE A 1 164 ? -3.038 9.154 11.619 1.00 93.38 164 PHE A N 1
ATOM 1320 C CA . PHE A 1 164 ? -1.973 10.001 12.167 1.00 93.38 164 PHE A CA 1
ATOM 1321 C C . PHE A 1 164 ? -1.317 9.364 13.397 1.00 93.38 164 PHE A C 1
ATOM 1323 O O . PHE A 1 164 ? -0.091 9.293 13.492 1.00 93.38 164 PHE A O 1
ATOM 1330 N N . LYS A 1 165 ? -2.133 8.837 14.319 1.00 92.69 165 LYS A N 1
ATOM 1331 C CA . LYS A 1 165 ? -1.637 8.106 15.495 1.00 92.69 165 LYS A CA 1
ATOM 1332 C C . LYS A 1 165 ? -0.900 6.835 15.075 1.00 92.69 165 LYS A C 1
ATOM 1334 O O . LYS A 1 165 ? 0.168 6.546 15.611 1.00 92.69 165 LYS A O 1
ATOM 1339 N N . ALA A 1 166 ? -1.437 6.117 14.087 1.00 94.94 166 ALA A N 1
ATOM 1340 C CA . ALA A 1 166 ? -0.805 4.920 13.547 1.00 94.94 166 ALA A CA 1
ATOM 1341 C C . ALA A 1 166 ? 0.588 5.215 12.965 1.00 94.94 166 ALA A C 1
ATOM 1343 O O . ALA A 1 166 ? 1.536 4.501 13.284 1.00 94.94 166 ALA A O 1
ATOM 1344 N N . ASP A 1 167 ? 0.745 6.293 12.190 1.00 92.81 167 ASP A N 1
ATOM 1345 C CA . ASP A 1 167 ? 2.039 6.679 11.615 1.00 92.81 167 ASP A CA 1
ATOM 1346 C C . ASP A 1 167 ? 3.092 6.968 12.691 1.00 92.81 167 ASP A C 1
ATOM 1348 O O . ASP A 1 167 ? 4.260 6.619 12.523 1.00 92.81 167 ASP A O 1
ATOM 1352 N N . VAL A 1 168 ? 2.718 7.620 13.795 1.00 92.25 168 VAL A N 1
ATOM 1353 C CA . VAL A 1 168 ? 3.647 7.890 14.906 1.00 92.25 168 VAL A CA 1
ATOM 1354 C C . VAL A 1 168 ? 4.097 6.576 15.550 1.00 92.25 168 VAL A C 1
ATOM 1356 O O . VAL A 1 168 ? 5.290 6.275 15.569 1.00 92.25 168 VAL A O 1
ATOM 1359 N N . VAL A 1 169 ? 3.141 5.757 15.996 1.00 94.25 169 VAL A N 1
ATOM 1360 C CA . VAL A 1 169 ? 3.415 4.513 16.734 1.00 94.25 169 VAL A CA 1
ATOM 1361 C C . VAL A 1 169 ? 4.165 3.495 15.874 1.00 94.25 169 VAL A C 1
ATOM 1363 O O . VAL A 1 169 ? 5.128 2.872 16.321 1.00 94.25 169 VAL A O 1
ATOM 1366 N N . CYS A 1 170 ? 3.738 3.302 14.627 1.00 94.31 170 CYS A N 1
ATOM 1367 C CA . CYS A 1 170 ? 4.270 2.239 13.784 1.00 94.31 170 CYS A CA 1
ATOM 1368 C C . CYS A 1 170 ? 5.638 2.565 13.195 1.00 94.31 170 CYS A C 1
ATOM 1370 O O . CYS A 1 170 ? 6.445 1.649 13.024 1.00 94.31 170 CYS A O 1
ATOM 1372 N N . ARG A 1 171 ? 5.944 3.845 12.940 1.00 90.69 171 ARG A N 1
ATOM 1373 C CA . ARG A 1 171 ? 7.298 4.246 12.531 1.00 90.69 171 ARG A CA 1
ATOM 1374 C C . ARG A 1 171 ? 8.311 4.011 13.639 1.00 90.69 171 ARG A C 1
ATOM 1376 O O . ARG A 1 171 ? 9.388 3.509 13.350 1.00 90.69 171 ARG A O 1
ATOM 1383 N N . GLU A 1 172 ? 7.964 4.319 14.885 1.00 90.44 172 GLU A N 1
ATOM 1384 C CA . GLU A 1 172 ? 8.841 4.061 16.028 1.00 90.44 172 GLU A CA 1
ATOM 1385 C C . GLU A 1 172 ? 9.022 2.555 16.265 1.00 90.44 172 GLU A C 1
ATOM 1387 O O . GLU A 1 172 ? 10.144 2.058 16.354 1.00 90.44 172 GLU A O 1
ATOM 1392 N N . ARG A 1 173 ? 7.917 1.801 16.282 1.00 92.00 173 ARG A N 1
ATOM 1393 C CA . ARG A 1 173 ? 7.925 0.361 16.570 1.00 92.00 173 ARG A CA 1
ATOM 1394 C C . ARG A 1 173 ? 8.658 -0.473 15.519 1.00 92.00 173 ARG A C 1
ATOM 1396 O O . ARG A 1 173 ? 9.292 -1.467 15.869 1.00 92.00 173 ARG A O 1
ATOM 1403 N N . CYS A 1 174 ? 8.525 -0.108 14.246 1.00 90.81 174 CYS A N 1
ATOM 1404 C CA . CYS A 1 174 ? 9.040 -0.882 13.116 1.00 90.81 174 CYS A CA 1
ATOM 1405 C C . CYS A 1 174 ? 10.240 -0.219 12.429 1.00 90.81 174 CYS A C 1
ATOM 1407 O O . CYS A 1 174 ? 10.614 -0.631 11.329 1.00 90.81 174 CYS A O 1
ATOM 1409 N N . ALA A 1 175 ? 10.846 0.799 13.053 1.00 81.38 175 ALA A N 1
ATOM 1410 C CA . ALA A 1 175 ? 12.048 1.434 12.533 1.00 81.38 175 ALA A CA 1
ATOM 1411 C C . ALA A 1 175 ? 13.139 0.380 12.266 1.00 81.38 175 ALA A C 1
ATOM 1413 O O . ALA A 1 175 ? 13.380 -0.488 13.116 1.00 81.38 175 ALA A O 1
ATOM 1414 N N . PRO A 1 176 ? 13.845 0.456 11.121 1.00 72.38 176 PRO A N 1
ATOM 1415 C CA . PRO A 1 176 ? 15.028 -0.358 10.911 1.00 72.38 176 PRO A CA 1
ATOM 1416 C C . PRO A 1 176 ? 16.017 -0.040 12.031 1.00 72.38 176 PRO A C 1
ATOM 1418 O O . PRO A 1 176 ? 16.483 1.094 12.144 1.00 72.38 176 PRO A O 1
ATOM 1421 N N . LYS A 1 177 ? 16.334 -1.025 12.873 1.00 68.12 177 LYS A N 1
ATOM 1422 C CA . LYS A 1 177 ? 17.423 -0.875 13.838 1.00 68.12 177 LYS A CA 1
ATOM 1423 C C . LYS A 1 177 ? 18.700 -0.683 13.024 1.00 68.12 177 LYS A C 1
ATOM 1425 O O . LYS A 1 177 ? 18.997 -1.524 12.176 1.00 68.12 177 LYS A O 1
ATOM 1430 N N . GLU A 1 178 ? 19.402 0.433 13.222 1.00 57.34 178 GLU A N 1
ATOM 1431 C CA . GLU A 1 178 ? 20.690 0.684 12.574 1.00 57.34 178 GLU A CA 1
ATOM 1432 C C . GLU A 1 178 ? 21.661 -0.424 12.999 1.00 57.34 178 GLU A C 1
ATOM 1434 O O . GLU A 1 178 ? 22.262 -0.378 14.067 1.00 57.34 178 GLU A O 1
ATOM 1439 N N . THR A 1 179 ? 21.799 -1.466 12.180 1.00 52.62 179 THR A N 1
ATOM 1440 C CA . THR A 1 179 ? 22.946 -2.361 12.284 1.00 52.62 179 THR A CA 1
ATOM 1441 C C . THR A 1 179 ? 24.130 -1.587 11.734 1.00 52.62 179 THR A C 1
ATOM 1443 O O . THR A 1 179 ? 24.220 -1.359 10.525 1.00 52.62 179 THR A O 1
ATOM 1446 N N . ALA A 1 180 ? 24.988 -1.132 12.643 1.00 43.72 180 ALA A N 1
ATOM 1447 C CA . ALA A 1 180 ? 26.236 -0.433 12.382 1.00 43.72 180 ALA A CA 1
ATOM 1448 C C . ALA A 1 180 ? 27.277 -1.350 11.715 1.00 43.72 180 ALA A C 1
ATOM 1450 O O . ALA A 1 180 ? 28.381 -1.496 12.214 1.00 43.72 180 ALA A O 1
ATOM 1451 N N . GLU A 1 181 ? 26.946 -1.965 10.581 1.00 49.38 181 GLU A N 1
ATOM 1452 C CA . GLU A 1 181 ? 27.899 -2.717 9.769 1.00 49.38 181 GLU A CA 1
ATOM 1453 C C . GLU A 1 181 ? 27.658 -2.416 8.289 1.00 49.38 181 GLU A C 1
ATOM 1455 O O . GLU A 1 181 ? 26.695 -2.847 7.648 1.00 49.38 181 GLU A O 1
ATOM 1460 N N . LYS A 1 182 ? 28.562 -1.605 7.736 1.00 55.72 182 LYS A N 1
ATOM 1461 C CA . LYS A 1 182 ? 28.699 -1.388 6.298 1.00 55.72 182 LYS A CA 1
ATOM 1462 C C . LYS A 1 182 ? 29.225 -2.681 5.663 1.00 55.72 182 LYS A C 1
ATOM 1464 O O . LYS A 1 182 ? 30.420 -2.742 5.425 1.00 55.72 182 LYS A O 1
ATOM 1469 N N . GLN A 1 183 ? 28.363 -3.678 5.426 1.00 50.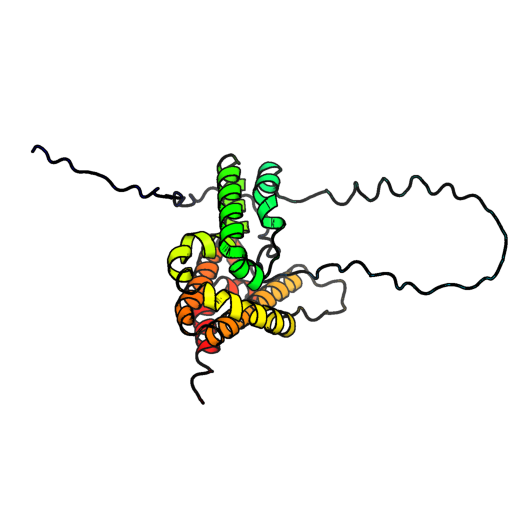34 183 GLN A N 1
ATOM 1470 C CA . GLN A 1 183 ? 28.503 -4.762 4.422 1.00 50.34 183 GLN A CA 1
ATOM 1471 C C . GLN A 1 183 ? 27.466 -5.896 4.607 1.00 50.34 183 GLN A C 1
ATOM 1473 O O . GLN A 1 183 ? 27.787 -7.075 4.515 1.00 50.34 183 GLN A O 1
ATOM 1478 N N . ASN A 1 184 ? 26.182 -5.588 4.810 1.00 56.94 184 ASN A N 1
ATOM 1479 C CA . ASN A 1 184 ? 25.172 -6.649 4.710 1.00 56.94 184 ASN A CA 1
ATOM 1480 C C . ASN A 1 184 ? 25.011 -7.083 3.244 1.00 56.94 184 ASN A C 1
ATOM 1482 O O . ASN A 1 184 ? 24.715 -6.256 2.374 1.00 56.94 184 ASN A O 1
ATOM 1486 N N . ALA A 1 185 ? 25.202 -8.380 2.973 1.00 72.56 185 ALA A N 1
ATOM 1487 C CA . ALA A 1 185 ? 24.956 -8.988 1.668 1.00 72.56 185 ALA A CA 1
ATOM 1488 C C . ALA A 1 185 ? 23.541 -8.639 1.161 1.00 72.56 185 ALA A C 1
ATOM 1490 O O . ALA A 1 185 ? 22.611 -8.446 1.949 1.00 72.56 185 ALA A O 1
ATOM 1491 N N . LYS A 1 186 ? 23.367 -8.565 -0.168 1.00 77.12 186 LYS A N 1
ATOM 1492 C CA . LYS A 1 186 ? 22.090 -8.224 -0.833 1.00 77.12 186 LYS A CA 1
ATOM 1493 C C . LYS A 1 186 ? 20.896 -9.005 -0.259 1.00 77.12 186 LYS A C 1
ATOM 1495 O O . LYS A 1 186 ? 19.817 -8.437 -0.100 1.00 77.12 186 LYS A O 1
ATOM 1500 N N . GLU A 1 187 ? 21.116 -10.271 0.082 1.00 79.19 187 GLU A N 1
ATOM 1501 C CA . GLU A 1 187 ? 20.131 -11.166 0.690 1.00 79.19 187 GLU A CA 1
ATOM 1502 C C . GLU A 1 187 ? 19.694 -10.722 2.097 1.00 79.19 187 GLU A C 1
ATOM 1504 O O . GLU A 1 187 ? 18.497 -10.591 2.353 1.00 79.19 187 GLU A O 1
ATOM 1509 N N . GLU A 1 188 ? 20.629 -10.394 2.995 1.00 83.44 188 GLU A N 1
ATOM 1510 C CA . GLU A 1 188 ? 20.284 -9.964 4.358 1.00 83.44 188 GLU A CA 1
ATOM 1511 C C . GLU A 1 188 ? 19.555 -8.614 4.344 1.00 83.44 188 GLU A C 1
ATOM 1513 O O . GLU A 1 188 ? 18.600 -8.397 5.094 1.00 83.44 188 GLU A O 1
ATOM 1518 N N . ARG A 1 189 ? 19.925 -7.720 3.417 1.00 82.12 189 ARG A N 1
ATOM 1519 C CA . ARG A 1 189 ? 19.188 -6.469 3.202 1.00 82.12 189 ARG A CA 1
ATOM 1520 C C . ARG A 1 189 ? 17.747 -6.734 2.766 1.00 82.12 189 ARG A C 1
ATOM 1522 O O . ARG A 1 189 ? 16.835 -6.106 3.298 1.00 82.12 189 ARG A O 1
ATOM 1529 N N . GLN A 1 190 ? 17.534 -7.652 1.823 1.00 84.19 190 GLN A N 1
ATOM 1530 C CA . GLN A 1 190 ? 16.195 -8.017 1.358 1.00 84.19 190 GLN A CA 1
ATOM 1531 C C . GLN A 1 190 ? 15.357 -8.616 2.497 1.00 84.19 190 GLN A C 1
ATOM 1533 O O . GLN A 1 190 ? 14.222 -8.201 2.723 1.00 84.19 190 GLN A O 1
ATOM 1538 N N . LYS A 1 191 ? 15.945 -9.527 3.272 1.00 87.62 191 LYS A N 1
ATOM 1539 C CA . LYS A 1 191 ? 15.321 -10.120 4.458 1.00 87.62 191 LYS A CA 1
ATOM 1540 C C . LYS A 1 191 ? 14.886 -9.067 5.477 1.00 87.62 191 LYS A C 1
ATOM 1542 O O . LYS A 1 191 ? 13.755 -9.120 5.959 1.00 87.62 191 LYS A O 1
ATOM 1547 N N . MET A 1 192 ? 15.748 -8.100 5.791 1.00 86.69 192 MET A N 1
ATOM 1548 C CA . MET A 1 192 ? 15.415 -7.024 6.730 1.00 86.69 192 MET A CA 1
ATOM 1549 C C . MET A 1 192 ? 14.315 -6.101 6.199 1.00 86.69 192 MET A C 1
ATOM 1551 O O . MET A 1 192 ? 13.433 -5.715 6.962 1.00 86.69 192 MET A O 1
ATOM 1555 N N . LEU A 1 193 ? 14.308 -5.803 4.896 1.00 86.50 193 LEU A N 1
ATOM 1556 C CA . LEU A 1 193 ? 13.220 -5.046 4.271 1.00 86.50 193 LEU A CA 1
ATOM 1557 C C . LEU A 1 193 ? 11.876 -5.765 4.432 1.00 86.50 193 LEU A C 1
ATOM 1559 O O . LEU A 1 193 ? 10.916 -5.152 4.888 1.00 86.50 193 LEU A O 1
ATOM 1563 N N . CYS A 1 194 ? 11.813 -7.065 4.145 1.00 90.25 194 CYS A N 1
ATOM 1564 C CA . CYS A 1 194 ? 10.570 -7.829 4.259 1.00 90.25 194 CYS A CA 1
ATOM 1565 C C . CYS A 1 194 ? 10.094 -7.985 5.710 1.00 90.25 194 CYS A C 1
ATOM 1567 O O . CYS A 1 194 ? 8.899 -7.885 5.970 1.00 90.25 194 CYS A O 1
ATOM 1569 N N . LYS A 1 195 ? 11.013 -8.129 6.677 1.00 91.38 195 LYS A N 1
ATOM 1570 C CA . LYS A 1 195 ? 10.668 -8.078 8.110 1.00 91.38 195 LYS A CA 1
ATOM 1571 C C . LYS A 1 195 ? 10.057 -6.736 8.513 1.00 91.38 195 LYS A C 1
ATOM 1573 O O . LYS A 1 195 ? 9.103 -6.708 9.287 1.00 91.38 195 LYS A O 1
ATOM 1578 N N . ASN A 1 196 ? 10.604 -5.634 8.002 1.00 90.94 196 ASN A N 1
ATOM 1579 C CA . ASN A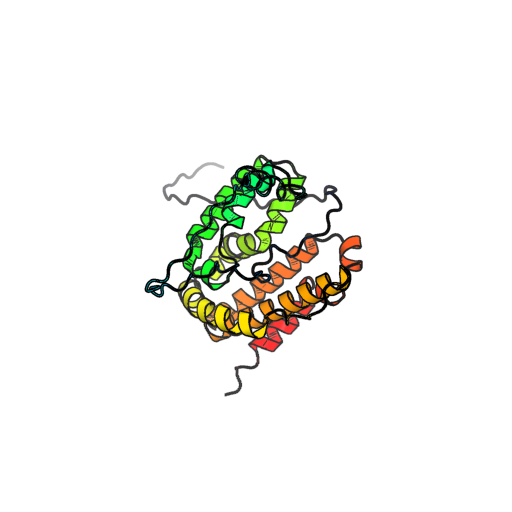 1 196 ? 10.078 -4.303 8.291 1.00 90.94 196 ASN A CA 1
ATOM 1580 C C . ASN A 1 196 ? 8.698 -4.110 7.660 1.00 90.94 196 ASN A C 1
ATOM 1582 O O . ASN A 1 196 ? 7.801 -3.633 8.344 1.00 90.94 196 ASN A O 1
ATOM 1586 N N . VAL A 1 197 ? 8.505 -4.546 6.410 1.00 91.25 197 VAL A N 1
ATOM 1587 C CA . VAL A 1 197 ? 7.189 -4.535 5.751 1.00 91.25 197 VAL A CA 1
ATOM 1588 C C . VAL A 1 197 ? 6.177 -5.334 6.570 1.00 91.25 197 VAL A C 1
ATOM 1590 O O . VAL A 1 197 ? 5.125 -4.799 6.899 1.00 91.25 197 VAL A O 1
ATOM 1593 N N . GLU A 1 198 ? 6.516 -6.558 6.987 1.00 94.19 198 GLU A N 1
ATOM 1594 C CA . GLU A 1 198 ? 5.645 -7.373 7.841 1.00 94.19 198 GLU A CA 1
ATOM 1595 C C . GLU A 1 198 ? 5.282 -6.634 9.141 1.00 94.19 198 GLU A C 1
ATOM 1597 O O . GLU A 1 198 ? 4.104 -6.505 9.473 1.00 94.19 198 GLU A O 1
ATOM 1602 N N . CYS A 1 199 ? 6.275 -6.099 9.862 1.00 95.12 199 CYS A N 1
ATOM 1603 C CA . CYS A 1 199 ? 6.049 -5.347 11.098 1.00 95.12 199 CYS A CA 1
ATOM 1604 C C . CYS A 1 199 ? 5.122 -4.152 10.872 1.00 95.12 199 CYS A C 1
ATOM 1606 O O . CYS A 1 199 ? 4.145 -3.979 11.604 1.00 95.12 199 CYS A O 1
ATOM 1608 N N . SER A 1 200 ? 5.427 -3.331 9.865 1.00 94.50 200 SER A N 1
ATOM 1609 C CA . SER A 1 200 ? 4.671 -2.128 9.555 1.00 94.50 200 SER A CA 1
ATOM 1610 C C . SER A 1 200 ? 3.238 -2.476 9.187 1.00 94.50 200 SER A C 1
ATOM 1612 O O . SER A 1 200 ? 2.332 -1.926 9.803 1.00 94.50 200 SER A O 1
ATOM 1614 N N . THR A 1 201 ? 3.010 -3.424 8.276 1.00 95.25 201 THR A N 1
ATOM 1615 C CA . THR A 1 201 ? 1.660 -3.854 7.892 1.00 95.25 201 THR A CA 1
ATOM 1616 C C . THR A 1 201 ? 0.857 -4.321 9.105 1.00 95.25 201 THR A C 1
ATOM 1618 O O . THR A 1 201 ? -0.247 -3.828 9.334 1.00 95.25 201 THR A O 1
ATOM 1621 N N . LEU A 1 202 ? 1.420 -5.199 9.943 1.00 96.62 202 LEU A N 1
ATOM 1622 C CA . LEU A 1 202 ? 0.735 -5.674 11.149 1.00 96.62 202 LEU A CA 1
ATOM 1623 C C . LEU A 1 202 ? 0.444 -4.540 12.139 1.00 96.62 202 LEU A C 1
ATOM 1625 O O . LEU A 1 202 ? -0.636 -4.498 12.728 1.00 96.62 202 LEU A O 1
ATOM 1629 N N . CYS A 1 203 ? 1.386 -3.613 12.320 1.00 96.88 203 CYS A N 1
ATOM 1630 C CA . CYS A 1 203 ? 1.202 -2.474 13.206 1.00 96.88 203 CYS A CA 1
ATOM 1631 C C . CYS A 1 203 ? 0.112 -1.527 12.692 1.00 96.88 203 CYS A C 1
ATOM 1633 O O . CYS A 1 203 ? -0.789 -1.184 13.455 1.00 96.88 203 CYS A O 1
ATOM 1635 N N . TYR A 1 204 ? 0.156 -1.133 11.417 1.00 97.25 204 TYR A N 1
ATOM 1636 C CA . TYR A 1 204 ? -0.818 -0.206 10.845 1.00 97.25 204 TYR A CA 1
ATOM 1637 C C . TYR A 1 204 ? -2.225 -0.787 10.882 1.00 97.25 204 TYR A C 1
ATOM 1639 O O . TYR A 1 204 ? -3.132 -0.103 11.345 1.00 97.25 204 TYR A O 1
ATOM 1647 N N . VAL A 1 205 ? -2.414 -2.052 10.491 1.00 97.19 205 VAL A N 1
ATOM 1648 C CA . VAL A 1 205 ? -3.739 -2.681 10.584 1.00 97.19 205 VAL A CA 1
ATOM 1649 C C . VAL A 1 205 ? -4.221 -2.737 12.029 1.00 97.19 205 VAL A C 1
ATOM 1651 O O . VAL A 1 205 ? -5.370 -2.397 12.291 1.00 97.19 205 VAL A O 1
ATOM 1654 N N . GLN A 1 206 ? -3.354 -3.084 12.984 1.00 97.38 206 GLN A N 1
ATOM 1655 C CA . GLN A 1 206 ? -3.719 -3.076 14.400 1.00 97.38 206 GLN A CA 1
ATOM 1656 C C . GLN A 1 206 ? -4.149 -1.679 14.880 1.00 97.38 206 GLN A C 1
ATOM 1658 O O . GLN A 1 206 ? -5.188 -1.542 15.521 1.00 97.38 206 GLN A O 1
ATOM 1663 N N . GLN A 1 207 ? -3.369 -0.638 14.578 1.00 97.12 207 GLN A N 1
ATOM 1664 C CA . GLN A 1 207 ? -3.664 0.727 15.023 1.00 97.12 207 GLN A CA 1
ATOM 1665 C C . GLN A 1 207 ? -4.922 1.291 14.355 1.00 97.12 207 GLN A C 1
ATOM 1667 O O . GLN A 1 207 ? -5.752 1.894 15.033 1.00 97.12 207 GLN A O 1
ATOM 1672 N N . LEU A 1 208 ? -5.100 1.058 13.053 1.00 96.94 208 LEU A N 1
ATOM 1673 C CA . LEU A 1 208 ? -6.282 1.503 12.321 1.00 96.94 208 LEU A CA 1
ATOM 1674 C C . LEU A 1 208 ? -7.539 0.750 12.759 1.00 96.94 208 LEU A C 1
ATOM 1676 O O . LEU A 1 208 ? -8.565 1.384 12.955 1.00 96.94 208 LEU A O 1
ATOM 1680 N N . ALA A 1 209 ? -7.467 -0.565 12.985 1.00 97.19 209 ALA A N 1
ATOM 1681 C CA . ALA A 1 209 ? -8.603 -1.338 13.488 1.00 97.19 209 ALA A CA 1
ATOM 1682 C C . ALA A 1 209 ? -9.020 -0.900 14.901 1.00 97.19 209 ALA A C 1
ATOM 1684 O O . ALA A 1 209 ? -10.202 -0.909 15.224 1.00 97.19 209 ALA A O 1
ATOM 1685 N N . ASN A 1 210 ? -8.070 -0.480 15.739 1.00 96.31 210 ASN A N 1
ATOM 1686 C CA . ASN A 1 210 ? -8.378 0.049 17.068 1.00 96.31 210 ASN A CA 1
ATOM 1687 C C . ASN A 1 210 ? -8.961 1.463 17.012 1.00 96.31 210 ASN A C 1
ATOM 1689 O O . ASN A 1 210 ? -9.918 1.767 17.718 1.00 96.31 210 ASN A O 1
ATOM 1693 N N . GLY A 1 211 ? -8.366 2.337 16.196 1.00 96.50 211 GLY A N 1
ATOM 1694 C CA . GLY A 1 211 ? -8.820 3.718 16.036 1.00 96.50 211 GLY A CA 1
ATOM 1695 C C . GLY A 1 211 ? -10.106 3.837 15.219 1.00 96.50 211 GLY A C 1
ATOM 1696 O O . GLY A 1 211 ? -10.834 4.811 15.376 1.00 96.50 211 GLY A O 1
ATOM 1697 N N . CYS A 1 212 ? -10.394 2.843 14.377 1.00 96.94 212 CYS A N 1
ATOM 1698 C CA . CYS A 1 212 ? -11.557 2.788 13.508 1.00 96.94 212 CYS A CA 1
ATOM 1699 C C . CYS A 1 212 ? -12.168 1.372 13.428 1.00 96.94 212 CYS A C 1
ATOM 1701 O O . CYS A 1 212 ? -12.051 0.698 12.401 1.00 96.94 212 CYS A O 1
ATOM 1703 N N . PRO A 1 213 ? -12.860 0.899 14.485 1.00 96.25 213 PRO A N 1
ATOM 1704 C CA . PRO A 1 213 ? -13.325 -0.490 14.572 1.00 96.25 213 PRO A CA 1
ATOM 1705 C C . PRO A 1 213 ? -14.276 -0.922 13.457 1.00 96.25 213 PRO A C 1
ATOM 1707 O O . PRO A 1 213 ? -14.210 -2.065 13.014 1.00 96.25 213 PRO A O 1
ATOM 1710 N N . LYS A 1 214 ? -15.126 -0.011 12.963 1.00 96.81 214 LYS A N 1
ATOM 1711 C CA . LYS A 1 214 ? -16.052 -0.302 11.856 1.00 96.81 214 LYS A CA 1
ATOM 1712 C C . LYS A 1 214 ? -15.325 -0.633 10.549 1.00 96.81 214 LYS A C 1
ATOM 1714 O O . LYS A 1 214 ? -15.823 -1.435 9.779 1.00 96.81 214 LYS A O 1
ATOM 1719 N N . ALA A 1 215 ? -14.130 -0.077 10.349 1.00 96.62 215 ALA A N 1
ATOM 1720 C CA . ALA A 1 215 ? -13.319 -0.306 9.158 1.00 96.62 215 ALA A CA 1
ATOM 1721 C C . ALA A 1 215 ? -12.423 -1.549 9.261 1.00 96.62 215 ALA A C 1
ATOM 1723 O O . ALA A 1 215 ? -11.703 -1.861 8.314 1.00 96.62 215 ALA A O 1
ATOM 1724 N N . LYS A 1 216 ? -12.411 -2.245 10.410 1.00 96.62 216 LYS A N 1
ATOM 1725 C CA . LYS A 1 216 ? -11.476 -3.342 10.699 1.00 96.62 216 LYS A CA 1
ATOM 1726 C C . LYS A 1 216 ? -11.452 -4.391 9.589 1.00 96.62 216 LYS A C 1
ATOM 1728 O O . LYS A 1 216 ? -10.376 -4.710 9.085 1.00 96.62 216 LYS A O 1
ATOM 1733 N N . ASP A 1 217 ? -12.615 -4.906 9.207 1.00 96.56 217 ASP A N 1
ATOM 1734 C CA . ASP A 1 217 ? -12.699 -5.994 8.232 1.00 96.56 217 ASP A CA 1
ATOM 1735 C C . ASP A 1 217 ? -12.289 -5.524 6.830 1.00 96.56 217 ASP A C 1
ATOM 1737 O O . ASP A 1 217 ? -11.581 -6.244 6.124 1.00 96.56 217 ASP A O 1
ATOM 1741 N N . THR A 1 218 ? -12.641 -4.291 6.456 1.00 97.06 218 THR A N 1
ATOM 1742 C CA . THR A 1 218 ? -12.205 -3.647 5.207 1.00 97.06 218 THR A CA 1
ATOM 1743 C C . THR A 1 218 ? -10.684 -3.492 5.161 1.00 97.06 218 THR A C 1
ATOM 1745 O O . THR A 1 218 ? -10.050 -3.929 4.203 1.00 97.06 218 THR A O 1
ATOM 1748 N N . ILE A 1 219 ? -10.055 -2.973 6.223 1.00 96.38 219 ILE A N 1
ATOM 1749 C CA . ILE A 1 219 ? -8.591 -2.808 6.296 1.00 96.38 219 ILE A CA 1
ATOM 1750 C C . ILE A 1 219 ? -7.873 -4.165 6.211 1.00 96.38 219 ILE A C 1
ATOM 1752 O O . ILE A 1 219 ? -6.837 -4.279 5.545 1.00 96.38 219 ILE A O 1
ATOM 1756 N N . ILE A 1 220 ? -8.394 -5.197 6.885 1.00 96.25 220 ILE A N 1
ATOM 1757 C CA . ILE A 1 220 ? -7.832 -6.554 6.830 1.00 96.25 220 ILE A CA 1
ATOM 1758 C C . ILE A 1 220 ? -7.927 -7.099 5.401 1.00 96.25 220 ILE A C 1
ATOM 1760 O O . ILE A 1 220 ? -6.907 -7.522 4.850 1.00 96.25 220 ILE A O 1
ATOM 1764 N N . ARG A 1 221 ? -9.113 -7.049 4.776 1.00 97.31 221 ARG A N 1
ATOM 1765 C CA . ARG A 1 221 ? -9.320 -7.518 3.395 1.00 97.31 221 ARG A CA 1
ATOM 1766 C C . ARG A 1 221 ? -8.431 -6.779 2.400 1.00 97.31 221 ARG A C 1
ATOM 1768 O O . ARG A 1 221 ? -7.808 -7.433 1.566 1.00 97.31 221 ARG A O 1
ATOM 1775 N N . LEU A 1 222 ? -8.291 -5.464 2.544 1.00 96.12 222 LEU A N 1
ATOM 1776 C CA . LEU A 1 222 ? -7.408 -4.642 1.721 1.00 96.12 222 LEU A CA 1
ATOM 1777 C C . LEU A 1 222 ? -5.954 -5.127 1.790 1.00 96.12 222 LEU A C 1
ATOM 1779 O O . LEU A 1 222 ? -5.308 -5.317 0.762 1.00 96.12 222 LEU A O 1
ATOM 1783 N N . ASN A 1 223 ? -5.426 -5.383 2.990 1.00 95.25 223 ASN A N 1
ATOM 1784 C CA . ASN A 1 223 ? -4.029 -5.808 3.143 1.00 95.25 223 ASN A CA 1
ATOM 1785 C C . ASN A 1 223 ? -3.789 -7.251 2.673 1.00 95.25 223 ASN A C 1
ATOM 1787 O O . ASN A 1 223 ? -2.724 -7.547 2.133 1.00 95.25 223 ASN A O 1
ATOM 1791 N N . ILE A 1 224 ? -4.779 -8.135 2.823 1.00 96.06 224 ILE A N 1
ATOM 1792 C CA . ILE A 1 224 ? -4.743 -9.481 2.233 1.00 96.06 224 ILE A CA 1
ATOM 1793 C C . ILE A 1 224 ? -4.704 -9.375 0.705 1.00 96.06 224 ILE A C 1
ATOM 1795 O O . ILE A 1 224 ? -3.882 -10.030 0.069 1.00 96.06 224 ILE A O 1
ATOM 1799 N N . ARG A 1 225 ? -5.535 -8.503 0.120 1.00 95.25 225 ARG A N 1
ATOM 1800 C CA . ARG A 1 225 ? -5.579 -8.293 -1.328 1.00 95.25 225 ARG A CA 1
ATOM 1801 C C . ARG A 1 225 ? -4.272 -7.721 -1.876 1.00 95.25 225 ARG A C 1
ATOM 1803 O O . ARG A 1 225 ? -3.834 -8.152 -2.939 1.00 95.25 225 ARG A O 1
ATOM 1810 N N . ILE A 1 226 ? -3.615 -6.814 -1.148 1.00 91.75 226 ILE A N 1
ATOM 1811 C CA . ILE A 1 226 ? -2.263 -6.346 -1.492 1.00 91.75 226 ILE A CA 1
ATOM 1812 C C . ILE A 1 226 ? -1.282 -7.527 -1.543 1.00 91.75 226 ILE A C 1
ATOM 1814 O O . ILE A 1 226 ? -0.523 -7.631 -2.503 1.00 91.75 226 ILE A O 1
ATOM 1818 N N . ALA A 1 227 ? -1.293 -8.424 -0.551 1.00 92.06 227 ALA A N 1
ATOM 1819 C CA . ALA A 1 227 ? -0.399 -9.584 -0.536 1.00 92.06 227 ALA A CA 1
ATOM 1820 C C . ALA A 1 227 ? -0.653 -10.526 -1.729 1.00 92.06 227 ALA A C 1
ATOM 1822 O O . ALA A 1 227 ? 0.292 -10.877 -2.440 1.00 92.06 227 ALA A O 1
ATOM 1823 N N . ASP A 1 228 ? -1.922 -10.857 -1.997 1.00 92.56 228 ASP A N 1
ATOM 1824 C CA . ASP A 1 228 ? -2.333 -11.669 -3.153 1.00 92.56 228 ASP A CA 1
ATOM 1825 C C . ASP A 1 228 ? -1.866 -11.058 -4.476 1.00 92.56 228 ASP A C 1
ATOM 1827 O O . ASP A 1 228 ? -1.319 -11.742 -5.344 1.00 92.56 228 ASP A O 1
ATOM 1831 N N . GLU A 1 229 ? -2.047 -9.749 -4.631 1.00 90.00 229 GLU A N 1
ATOM 1832 C CA . GLU A 1 229 ? -1.684 -9.056 -5.857 1.00 90.00 229 GLU A CA 1
ATOM 1833 C C . GLU A 1 229 ? -0.171 -9.059 -6.082 1.00 90.00 229 GLU A C 1
ATOM 1835 O O . GLU A 1 229 ? 0.310 -9.338 -7.182 1.00 90.00 229 GLU A O 1
ATOM 1840 N N . MET A 1 230 ? 0.603 -8.833 -5.024 1.00 86.00 230 MET A N 1
ATOM 1841 C CA . MET A 1 230 ? 2.062 -8.892 -5.090 1.00 86.00 230 MET A CA 1
ATOM 1842 C C . MET A 1 230 ? 2.559 -10.299 -5.420 1.00 86.00 230 MET A C 1
ATOM 1844 O O . MET A 1 230 ? 3.516 -10.453 -6.187 1.00 86.00 230 MET A O 1
ATOM 1848 N N . ARG A 1 231 ? 1.889 -11.342 -4.914 1.00 89.19 231 ARG A N 1
ATOM 1849 C CA . ARG A 1 231 ? 2.182 -12.725 -5.297 1.00 89.19 231 ARG A CA 1
ATOM 1850 C C . ARG A 1 231 ? 1.865 -13.001 -6.755 1.00 89.19 231 ARG A C 1
ATOM 1852 O O . ARG A 1 231 ? 2.687 -13.627 -7.423 1.00 89.19 231 ARG A O 1
ATOM 1859 N N . ARG A 1 232 ? 0.717 -12.530 -7.247 1.00 88.00 232 ARG A N 1
ATOM 1860 C CA . ARG A 1 232 ? 0.291 -12.689 -8.646 1.00 88.00 232 ARG A CA 1
ATOM 1861 C C . ARG A 1 232 ? 1.257 -12.012 -9.616 1.00 88.00 232 ARG A C 1
ATOM 1863 O O . ARG A 1 232 ? 1.512 -12.535 -10.697 1.00 88.00 232 ARG A O 1
ATOM 1870 N N . LEU A 1 233 ? 1.809 -10.867 -9.222 1.00 83.75 233 LEU A N 1
ATOM 1871 C CA . LEU A 1 233 ? 2.772 -10.101 -10.015 1.00 83.75 233 LEU A CA 1
ATOM 1872 C C . LEU A 1 233 ? 4.201 -10.672 -9.954 1.00 83.75 233 LEU A C 1
ATOM 1874 O O . LEU A 1 233 ? 5.052 -10.267 -10.745 1.00 83.75 233 LEU A O 1
ATOM 1878 N N . THR A 1 234 ? 4.465 -11.631 -9.062 1.00 82.62 234 THR A N 1
ATOM 1879 C CA . THR A 1 234 ? 5.765 -12.297 -8.919 1.00 82.62 234 THR A CA 1
ATOM 1880 C C . THR A 1 234 ? 5.733 -13.668 -9.600 1.00 82.62 234 THR A C 1
ATOM 1882 O O . THR A 1 234 ? 4.905 -14.514 -9.265 1.00 82.62 234 THR A O 1
ATOM 1885 N N . ARG A 1 235 ? 6.655 -13.931 -10.537 1.00 84.75 235 ARG A N 1
ATOM 1886 C CA . ARG A 1 235 ? 6.781 -15.261 -11.165 1.00 84.75 235 ARG A CA 1
ATOM 1887 C C . ARG A 1 235 ? 7.186 -16.306 -10.127 1.00 84.75 235 ARG A C 1
ATOM 1889 O O . ARG A 1 235 ? 8.013 -16.014 -9.269 1.00 84.75 235 ARG A O 1
ATOM 1896 N N . ASP A 1 236 ? 6.694 -17.534 -10.266 1.00 88.31 236 ASP A N 1
ATOM 1897 C CA . ASP A 1 236 ? 6.975 -18.620 -9.312 1.00 88.31 236 ASP A CA 1
ATOM 1898 C C . ASP A 1 236 ? 8.483 -18.858 -9.135 1.00 88.31 236 ASP A C 1
ATOM 1900 O O . ASP A 1 236 ? 8.990 -18.859 -8.019 1.00 88.31 236 ASP A O 1
ATOM 1904 N N . SER A 1 237 ? 9.234 -18.876 -10.242 1.00 88.00 237 SER A N 1
ATOM 1905 C CA . SER A 1 237 ? 10.696 -19.021 -10.227 1.00 88.00 237 SER A CA 1
ATOM 1906 C C . SER A 1 237 ? 11.438 -17.910 -9.481 1.00 88.00 237 SER A C 1
ATOM 1908 O O . SER A 1 237 ? 12.584 -18.101 -9.075 1.00 88.00 237 SER A O 1
ATOM 1910 N N . ASP A 1 238 ? 10.839 -16.722 -9.387 1.00 86.38 238 ASP A N 1
ATOM 1911 C CA . ASP A 1 238 ? 11.413 -15.584 -8.671 1.00 86.38 238 ASP A CA 1
ATOM 1912 C C . ASP A 1 238 ? 10.962 -15.592 -7.208 1.00 86.38 238 ASP A C 1
ATOM 1914 O O . ASP A 1 238 ? 11.762 -15.281 -6.329 1.00 86.38 238 ASP A O 1
ATOM 1918 N N . PHE A 1 239 ? 9.721 -16.012 -6.945 1.00 86.94 239 PHE A N 1
ATOM 1919 C CA . PHE A 1 239 ? 9.166 -16.187 -5.607 1.00 86.94 239 PHE A CA 1
ATOM 1920 C C . PHE A 1 239 ? 9.942 -17.231 -4.792 1.00 86.94 239 PHE A C 1
ATOM 1922 O O . PHE A 1 239 ? 10.301 -16.971 -3.642 1.00 86.94 239 PHE A O 1
ATOM 1929 N N . ASP A 1 240 ? 10.285 -18.367 -5.399 1.00 89.25 240 ASP A N 1
ATOM 1930 C CA . ASP A 1 240 ? 11.017 -19.451 -4.729 1.00 89.25 240 ASP A CA 1
ATOM 1931 C C . ASP A 1 240 ? 12.435 -19.037 -4.306 1.00 89.25 240 ASP A C 1
ATOM 1933 O O . ASP A 1 240 ? 13.004 -19.596 -3.372 1.00 89.25 240 ASP A O 1
ATOM 1937 N N . LYS A 1 241 ? 12.998 -18.016 -4.963 1.00 88.19 241 LYS A N 1
ATOM 1938 C CA . LYS A 1 241 ? 14.316 -17.445 -4.640 1.00 88.19 241 LYS A CA 1
ATOM 1939 C C . LYS A 1 241 ? 14.254 -16.363 -3.564 1.00 88.19 241 LYS A C 1
ATOM 1941 O O . LYS A 1 241 ? 15.298 -15.895 -3.113 1.00 88.19 241 LYS A O 1
ATOM 1946 N N . LEU A 1 242 ? 13.059 -15.908 -3.188 1.00 86.31 242 LEU A N 1
ATOM 1947 C CA . LEU A 1 242 ? 12.898 -14.931 -2.122 1.00 86.31 242 LEU A CA 1
ATOM 1948 C C . LEU A 1 242 ? 13.201 -15.576 -0.769 1.00 86.31 242 LEU A C 1
ATOM 1950 O O . LEU A 1 242 ? 12.879 -16.736 -0.528 1.00 86.31 242 LEU A O 1
ATOM 1954 N N . SER A 1 243 ? 13.748 -14.792 0.163 1.00 89.50 243 SER A N 1
ATOM 1955 C CA . SER A 1 243 ? 13.846 -15.248 1.552 1.00 89.50 243 SER A CA 1
ATOM 1956 C C . SER A 1 243 ? 12.461 -15.610 2.103 1.00 89.50 243 SER A C 1
ATOM 1958 O O . SER A 1 243 ? 11.458 -14.984 1.746 1.00 89.50 243 SER A O 1
ATOM 1960 N N . VAL A 1 244 ? 12.405 -16.540 3.059 1.00 92.50 244 VAL A N 1
ATOM 1961 C CA . VAL A 1 244 ? 11.151 -16.942 3.729 1.00 92.50 244 VAL A CA 1
ATOM 1962 C C . VAL A 1 244 ? 10.388 -15.733 4.298 1.00 92.50 244 VAL A C 1
ATOM 1964 O O . VAL A 1 244 ? 9.161 -15.711 4.302 1.00 92.50 244 VAL A O 1
ATOM 1967 N N . HIS A 1 245 ? 11.093 -14.688 4.743 1.00 91.38 245 HIS A N 1
ATOM 1968 C CA . HIS A 1 245 ? 10.468 -13.451 5.226 1.00 91.38 245 HIS A CA 1
ATOM 1969 C C . HIS A 1 245 ? 9.737 -12.677 4.124 1.00 91.38 245 HIS A C 1
ATOM 1971 O O . HIS A 1 245 ? 8.686 -12.099 4.374 1.00 91.38 245 HIS A O 1
ATOM 1977 N N . CYS A 1 246 ? 10.275 -12.675 2.908 1.00 90.62 246 CYS A N 1
ATOM 1978 C CA . CYS A 1 246 ? 9.646 -12.031 1.760 1.00 90.62 246 CYS A CA 1
ATOM 1979 C C . CYS A 1 246 ? 8.503 -12.866 1.184 1.00 90.62 246 CYS A C 1
ATOM 1981 O O . CYS A 1 246 ? 7.483 -12.313 0.788 1.00 90.62 246 CYS A O 1
ATOM 1983 N N . GLN A 1 247 ? 8.636 -14.194 1.196 1.00 92.81 247 GLN A N 1
ATOM 1984 C CA . GLN A 1 247 ? 7.546 -15.087 0.803 1.00 92.81 247 GLN A CA 1
ATOM 1985 C C . GLN A 1 247 ? 6.309 -14.866 1.684 1.00 92.81 247 GLN A C 1
ATOM 1987 O O . GLN A 1 247 ? 5.206 -14.735 1.168 1.00 92.81 247 GLN A O 1
ATOM 1992 N N . ARG A 1 248 ? 6.502 -14.718 3.001 1.00 94.19 248 ARG A N 1
ATOM 1993 C CA . ARG A 1 248 ? 5.425 -14.462 3.973 1.00 94.19 248 ARG A CA 1
ATOM 1994 C C . ARG A 1 248 ? 4.613 -13.201 3.693 1.00 94.19 248 ARG A C 1
ATOM 1996 O O . ARG A 1 248 ? 3.394 -13.251 3.770 1.00 94.19 248 ARG A O 1
ATOM 2003 N N . VAL A 1 249 ? 5.260 -12.082 3.364 1.00 92.38 249 VAL A N 1
ATOM 2004 C CA . VAL A 1 249 ? 4.543 -10.820 3.084 1.00 92.38 249 VAL A CA 1
ATOM 2005 C C . VAL A 1 249 ? 3.781 -10.843 1.756 1.00 92.38 249 VAL A C 1
ATOM 2007 O O . VAL A 1 249 ? 2.939 -9.982 1.524 1.00 92.38 249 VAL A O 1
ATOM 2010 N N . HIS A 1 250 ? 4.055 -11.825 0.896 1.00 90.81 250 HIS A N 1
ATOM 2011 C CA . HIS A 1 250 ? 3.310 -12.096 -0.335 1.00 90.81 250 HIS A CA 1
ATOM 2012 C C . HIS A 1 250 ? 2.327 -13.275 -0.163 1.00 90.81 250 HIS A C 1
ATOM 2014 O O . HIS A 1 250 ? 1.575 -13.587 -1.075 1.00 90.81 250 HIS A O 1
ATOM 2020 N N . ASP A 1 251 ? 2.308 -13.957 0.982 1.00 93.00 251 ASP A N 1
ATOM 2021 C CA . ASP A 1 251 ? 1.388 -15.064 1.244 1.00 93.00 251 ASP A CA 1
ATOM 2022 C C . ASP A 1 251 ? 0.133 -14.527 1.942 1.00 93.00 251 ASP A C 1
ATOM 2024 O O . ASP A 1 251 ? 0.142 -14.176 3.124 1.00 93.00 251 ASP A O 1
ATOM 2028 N N . ALA A 1 252 ? -0.974 -14.469 1.204 1.00 93.88 252 ALA A N 1
ATOM 2029 C CA . ALA A 1 252 ? -2.243 -13.969 1.715 1.00 93.88 252 ALA A CA 1
ATOM 2030 C C . ALA A 1 252 ? -2.826 -14.806 2.861 1.00 93.88 252 ALA A C 1
ATOM 2032 O O . ALA A 1 252 ? -3.475 -14.245 3.747 1.00 93.88 252 ALA A O 1
ATOM 2033 N N . ASN A 1 253 ? -2.580 -16.119 2.903 1.00 96.75 253 ASN A N 1
ATOM 2034 C CA . ASN A 1 253 ? -3.033 -16.969 4.006 1.00 96.75 253 ASN A CA 1
ATOM 2035 C C . ASN A 1 253 ? -2.224 -16.684 5.271 1.00 96.75 253 ASN A C 1
ATOM 2037 O O . ASN A 1 253 ? -2.795 -16.535 6.358 1.00 96.75 253 ASN A O 1
ATOM 2041 N N . TYR A 1 254 ? -0.903 -16.555 5.125 1.00 96.81 254 TYR A N 1
ATOM 2042 C CA . TYR A 1 254 ? -0.030 -16.132 6.215 1.00 96.81 254 TYR A CA 1
ATOM 2043 C C . TYR A 1 254 ? -0.449 -14.757 6.746 1.00 96.81 254 TYR A C 1
ATOM 2045 O O . TYR A 1 254 ? -0.694 -14.605 7.947 1.00 96.81 254 TYR A O 1
ATOM 2053 N N . MET A 1 255 ? -0.591 -13.768 5.860 1.00 96.75 255 MET A N 1
ATOM 2054 C CA . MET A 1 255 ? -0.957 -12.407 6.245 1.00 96.75 255 MET A CA 1
ATOM 2055 C C . MET A 1 255 ? -2.339 -12.353 6.893 1.00 96.75 255 MET A C 1
ATOM 2057 O O . MET A 1 255 ? -2.464 -11.750 7.954 1.00 96.75 255 MET A O 1
ATOM 2061 N N . ARG A 1 256 ? -3.348 -13.050 6.354 1.00 97.19 256 ARG A N 1
ATOM 2062 C CA . ARG A 1 256 ? -4.684 -13.152 6.968 1.00 97.19 256 ARG A CA 1
ATOM 2063 C C . ARG A 1 256 ? -4.605 -13.617 8.417 1.00 97.19 256 ARG A C 1
ATOM 2065 O O . ARG A 1 256 ? -5.082 -12.921 9.309 1.00 97.19 256 ARG A O 1
ATOM 2072 N N . LYS A 1 257 ? -3.933 -14.747 8.667 1.00 97.44 257 LYS A N 1
ATOM 2073 C CA . LYS A 1 257 ? -3.778 -15.298 10.021 1.00 97.44 257 LYS A CA 1
ATOM 2074 C C . LYS A 1 257 ? -3.136 -14.283 10.970 1.00 97.44 257 LYS A C 1
ATOM 2076 O O . LYS A 1 257 ? -3.616 -14.083 12.084 1.00 97.44 257 LYS A O 1
ATOM 2081 N N . ARG A 1 258 ? -2.060 -13.624 10.536 1.00 97.44 258 ARG A N 1
ATOM 2082 C CA . ARG A 1 258 ? -1.331 -12.651 11.362 1.00 97.44 258 ARG A CA 1
ATOM 2083 C C . ARG A 1 258 ? -2.145 -11.384 11.627 1.00 97.44 258 ARG A C 1
ATOM 2085 O O . ARG A 1 258 ? -2.115 -10.879 12.748 1.00 97.44 258 ARG A O 1
ATOM 2092 N N . LEU A 1 259 ? -2.881 -10.892 10.633 1.00 96.19 259 LEU A N 1
ATOM 2093 C CA . LEU A 1 259 ? -3.763 -9.729 10.758 1.00 96.19 259 LEU A CA 1
ATOM 2094 C C . LEU A 1 259 ? -4.929 -10.011 11.716 1.00 96.19 259 LEU A C 1
ATOM 2096 O O . LEU A 1 259 ? -5.228 -9.189 12.586 1.00 96.19 259 LEU A O 1
ATOM 2100 N N . ASP A 1 260 ? -5.518 -11.203 11.647 1.00 95.12 260 ASP A N 1
ATOM 2101 C CA . ASP A 1 260 ? -6.538 -11.643 12.602 1.00 95.12 260 ASP A CA 1
ATOM 2102 C C . ASP A 1 260 ? -5.979 -11.716 14.031 1.00 95.12 260 ASP A C 1
ATOM 2104 O O . ASP A 1 260 ? -6.607 -11.248 14.980 1.00 95.12 260 ASP A O 1
ATOM 2108 N N . GLU A 1 261 ? -4.778 -12.272 14.209 1.00 95.62 261 GLU A N 1
ATOM 2109 C CA . GLU A 1 261 ? -4.130 -12.384 15.521 1.00 95.62 261 GLU A CA 1
ATOM 2110 C C . GLU A 1 261 ? -3.878 -11.016 16.176 1.00 95.62 261 GLU A C 1
ATOM 2112 O O . GLU A 1 261 ? -4.109 -10.859 17.378 1.00 95.62 261 GLU A O 1
ATOM 2117 N N . VAL A 1 262 ? -3.412 -10.015 15.420 1.00 95.44 262 VAL A N 1
ATOM 2118 C CA . VAL A 1 262 ? -3.101 -8.686 15.983 1.00 95.44 262 VAL A CA 1
ATOM 2119 C C . VAL A 1 262 ? -4.341 -7.828 16.232 1.00 95.44 262 VAL A C 1
ATOM 2121 O O . VAL A 1 262 ? -4.291 -6.937 17.082 1.00 95.44 262 VAL A O 1
ATOM 2124 N N . THR A 1 263 ? -5.455 -8.115 15.552 1.00 93.25 263 THR A N 1
ATOM 2125 C CA . THR A 1 263 ? -6.720 -7.369 15.682 1.00 93.25 263 THR A CA 1
ATOM 2126 C C . THR A 1 263 ? -7.756 -8.039 16.593 1.00 93.25 263 THR A C 1
ATOM 2128 O O . THR A 1 263 ? -8.767 -7.417 16.922 1.00 93.25 263 THR A O 1
ATOM 2131 N N . LYS A 1 264 ? -7.546 -9.293 17.021 1.00 86.38 264 LYS A N 1
ATOM 2132 C CA . LYS A 1 264 ? -8.391 -9.983 18.022 1.00 86.38 264 LYS A CA 1
ATOM 2133 C C . LYS A 1 264 ? -8.027 -9.649 19.470 1.00 86.38 264 LYS A C 1
ATOM 2135 O O . LYS A 1 264 ? -8.890 -9.707 20.337 1.00 86.38 264 LYS A O 1
ATOM 2140 N N . LYS A 1 265 ? -6.771 -9.284 19.742 1.00 60.22 265 LYS A N 1
ATOM 2141 C CA . LYS A 1 265 ? -6.227 -9.141 21.108 1.00 60.22 265 LYS A CA 1
ATOM 2142 C C . LYS A 1 265 ? -6.835 -8.025 21.979 1.00 60.22 265 LYS A C 1
ATOM 2144 O O . LYS A 1 265 ? -6.448 -7.928 23.135 1.00 60.22 265 LYS A O 1
ATOM 2149 N N . ASN A 1 266 ? -7.781 -7.229 21.475 1.00 53.94 266 ASN A N 1
ATOM 2150 C CA . ASN A 1 266 ? -8.315 -6.058 22.187 1.00 53.94 266 ASN A CA 1
ATOM 2151 C C . ASN A 1 266 ? -9.778 -6.197 22.648 1.00 53.94 266 ASN A C 1
ATOM 2153 O O . ASN A 1 266 ? -10.320 -5.242 23.187 1.00 53.94 266 ASN A O 1
ATOM 2157 N N . ASN A 1 267 ? -10.395 -7.377 22.503 1.00 46.06 267 ASN A N 1
ATOM 2158 C CA . ASN A 1 267 ? -11.752 -7.650 23.012 1.00 46.06 267 ASN A CA 1
ATOM 2159 C C . ASN A 1 267 ? -11.766 -8.265 24.428 1.00 46.06 267 ASN A C 1
ATOM 2161 O O . ASN A 1 267 ? -12.760 -8.857 24.837 1.00 46.06 267 ASN A O 1
ATOM 2165 N N . THR A 1 268 ? -10.664 -8.155 25.167 1.00 36.53 268 THR A N 1
ATOM 2166 C CA . THR A 1 268 ? -10.564 -8.562 26.577 1.00 36.53 268 THR A CA 1
ATOM 2167 C C . THR A 1 268 ? -10.180 -7.351 27.411 1.00 36.53 268 THR A C 1
ATOM 2169 O O . THR A 1 268 ? -9.009 -7.176 27.745 1.00 36.53 268 THR A O 1
ATOM 2172 N N . VAL A 1 269 ? -11.171 -6.503 27.688 1.00 35.25 269 VAL A N 1
ATOM 2173 C CA . VAL A 1 269 ? -11.230 -5.610 28.853 1.00 35.25 269 VAL A CA 1
ATOM 2174 C C . VAL A 1 269 ? -12.656 -5.658 29.371 1.00 35.25 269 VAL A C 1
ATOM 2176 O O . VAL A 1 269 ? -13.568 -5.489 28.532 1.00 35.25 269 VAL A O 1
#

Foldseek 3Di:
DDDDDDDDDDDPPPCPDPDPQDPDDADPDQPDPCQQLLDDDDDPDDDDDDDDDDDDDDDDDDDDDPPPPVVVVVVVPPPPDDPADPQLCVLCVLVVPQNSFQLSCLVCVVVLLVSLVSSLVSQVPPDSNSNLVNCVSCLLSCLPNPVCVPVCVVVSVQSNVLRVVLRVVQCVVLPQDPPPDPPDDPQVVLLSSLSSVLSSLLSSLLSSCVSGVVCNVVSLVSQLVSLCVNLVSDDPVRLVVHDPSNVQSNHSVNSSVSNCVSNVVPPPD

Sequence (269 aa):
MAWESGGGGGITERRLIGQTAHRESLPTSPITFDHFPFVVRKVQTFPKMPSFPIVLSLFLIPILWPFATAQKQQQKQQQADSPVSHCLKHCLEPMTQLEKTVSFMYRHYEAVCEKLEWSANCAQSCKSEDRGAFFQFTTFYRMHCVDFEEELEEHLPCLKEAAFKADVVCRERCAPKETAEKQNAKEERQKMLCKNVECSTLCYVQQLANGCPKAKDTIIRLNIRIADEMRRLTRDSDFDKLSVHCQRVHDANYMRKRLDEVTKKNNTV

Radius of gyration: 23.9 Å; chains: 1; bounding box: 86×60×59 Å

InterPro domains:
  IPR029153 Chondroitin proteoglycan 4 [PF15481] (84-219)

Secondary structure (DSSP, 8-state):
--------------------------------GGGSTT-------PPPPP-----------------SSTTSSTTSSS-S--SS-HHHHHHHHHHHTS--SHHHHHHTHHHHHHHHHHHHHHHTTS-HHHHHHHHHHTHHHHIIIIITHHHHHTTHHHHHHHHHHHHHHHHHHTPPP----TT--HHHHHHHHHHHHHHHHHHHHHHHHHH-GGGHHHHHHHHHHHHHHHHHHS-HHHHTTS-HHHHHHT-HHHHHHHHHHHHHTTS--

pLDDT: mean 72.2, std 28.7, range [22.83, 97.94]